Protein AF-A0A803K1V8-F1 (afdb_monomer_lite)

InterPro domains:
  IPR000477 Reverse transcriptase domain [PS50878] (98-315)
  IPR059466 Domain of unknown function DUF8422 [PF28514] (13-122)

Foldseek 3Di:
DDDDDPPPPCPPPPDPPDDPVRVVVVVCLVPDPQWDWAAAPDDRDIDIDGPVLQVVLVVVVCPPPVFKDWDPDQCQVVLLVVQLVLLVVCVVVVLDDPVLSVLLRQPQADFWAWGFHFNCVVPVPRGRTDIATARVRHNLQSLLQLLQVVLVVLLVPQQQEDDDPVSVVVVVVVCPPADPQWDKDKDFAPPLQQQPALVLLLVLQLVSCVVDDDPVDRDSVSNSVSVVCQAFVQWHDDDRIIMTGHGGGGHHRNNSQSSLSSSVSVVCVPQPCVPQVVQFPGWHDDSGMIITTGNDDPVVVVVSVVSVVPPDRPD

Sequence (315 aa):
MIDETRKIDTQPKFFPNLSRSEREAMESLANNPNIVIRPADKGGSIVIQDYTNYRAEILRQLSDTDTYRQLPKDPTLEFKKQIDSFLRMALTMGILTDDTFNYLRQDFPICPILYTLPKIHKNLTNPPGRPIVSARGSILQPLAIYVDYYLQPLVQSSQSYIKDSGDFLKKIFQVTPLPPNAILATMDVSSLYTVIPTLEGLNTVREVLNQHPDPLRPPVEFLMQLLTFCLTFNYFKFEKSFFLQTSGTSMGSNVAPSFANLYMTHYENTHILPTYGKHIYTLYRFIDDLFLIWTGTVEQFAQMIGDLNSLPTTI

Secondary structure (DSSP, 8-state):
----------------SS-HHHHHHHHHHHT-TTEEEEE-SSSS-EEEEEHHHHHHHHHHHHT-TTTEEEESS--HHHHHHHHHHHHHHHHHTTSS-HHHHHHH--SSPPPPEEEEEE-TTT-SSSPPEEEEEE-TTSSSHHHHHHHHHHHHHHHHTSTTB--SHHHHHHHHHHSPSPPTT-EEEEEE-TTHHHHS-HHHHHHHHHHHHHHS--TTSPPHHHHHHHHHHHHH--EEEETTEEEEE-SS--TT-TTHHHHHHHHHHHHIIIIIHHHHGGGEEEEEE-SSEEEEEE-S-HHHHHHHHHHHHHS----

Structure (mmCIF, N/CA/C/O backbone):
data_AF-A0A803K1V8-F1
#
_entry.id   AF-A0A803K1V8-F1
#
loop_
_atom_site.group_PDB
_atom_site.id
_atom_site.type_symbol
_atom_site.label_atom_id
_atom_site.label_alt_id
_atom_site.label_comp_id
_atom_site.label_asym_id
_atom_site.label_entity_id
_atom_site.label_seq_id
_atom_site.pdbx_PDB_ins_code
_atom_site.Cartn_x
_atom_site.Cartn_y
_atom_site.Cartn_z
_atom_site.occupancy
_atom_site.B_iso_or_equiv
_atom_site.auth_seq_id
_atom_site.auth_comp_id
_atom_site.auth_asym_id
_atom_site.auth_atom_id
_atom_site.pdbx_PDB_model_num
ATOM 1 N N . MET A 1 1 ? 65.025 -21.496 24.677 1.00 37.47 1 MET A N 1
ATOM 2 C CA . MET A 1 1 ? 63.963 -20.493 24.466 1.00 37.47 1 MET A CA 1
ATOM 3 C C . MET A 1 1 ? 63.384 -20.796 23.093 1.00 37.47 1 MET A C 1
ATOM 5 O O . MET A 1 1 ? 64.144 -20.720 22.141 1.00 37.47 1 MET A O 1
ATOM 9 N N . ILE A 1 2 ? 62.235 -21.479 22.996 1.00 34.09 2 ILE A N 1
ATOM 10 C CA . ILE A 1 2 ? 60.881 -20.898 23.180 1.00 34.09 2 ILE A CA 1
ATOM 11 C C . ILE A 1 2 ? 60.724 -19.775 22.132 1.00 34.09 2 ILE A C 1
ATOM 13 O O . ILE A 1 2 ? 61.532 -18.857 22.145 1.00 34.09 2 ILE A O 1
ATOM 17 N N . ASP A 1 3 ? 59.798 -19.747 21.184 1.00 34.88 3 ASP A N 1
ATOM 18 C CA . ASP A 1 3 ? 58.603 -20.541 20.935 1.00 34.88 3 ASP A CA 1
ATOM 19 C C . ASP A 1 3 ? 58.145 -20.282 19.492 1.00 34.88 3 ASP A C 1
ATOM 21 O O . ASP A 1 3 ? 58.408 -19.227 18.916 1.00 34.88 3 ASP A O 1
ATOM 25 N N . GLU A 1 4 ? 57.442 -21.265 18.943 1.00 47.00 4 GLU A N 1
ATOM 26 C CA . GLU A 1 4 ? 56.187 -21.101 18.202 1.00 47.00 4 GLU A CA 1
ATOM 27 C C . GLU A 1 4 ? 55.948 -19.790 17.431 1.00 47.00 4 GLU A C 1
ATOM 29 O O . GLU A 1 4 ? 55.488 -18.789 17.965 1.00 47.00 4 GLU A O 1
ATOM 34 N N . THR A 1 5 ? 56.107 -19.826 16.106 1.00 44.03 5 THR A N 1
ATOM 35 C CA . THR A 1 5 ? 55.193 -19.115 15.184 1.00 44.03 5 THR A CA 1
ATOM 36 C C . THR A 1 5 ? 55.302 -19.685 13.768 1.00 44.03 5 THR A C 1
ATOM 38 O O . THR A 1 5 ? 55.456 -18.983 12.771 1.00 44.03 5 THR A O 1
ATOM 41 N N . ARG A 1 6 ? 55.136 -21.010 13.643 1.00 45.94 6 ARG A N 1
ATOM 42 C CA . ARG A 1 6 ? 54.477 -21.533 12.440 1.00 45.94 6 ARG A CA 1
ATOM 43 C C . ARG A 1 6 ? 53.040 -21.041 12.530 1.00 45.94 6 ARG A C 1
ATOM 45 O O . ARG A 1 6 ? 52.245 -21.624 13.258 1.00 45.94 6 ARG A O 1
ATOM 52 N N . LYS A 1 7 ? 52.724 -19.939 11.847 1.00 47.97 7 LYS A N 1
ATOM 53 C CA . LYS A 1 7 ? 51.335 -19.552 11.596 1.00 47.97 7 LYS A CA 1
ATOM 54 C C . LYS A 1 7 ? 50.679 -20.723 10.871 1.00 47.97 7 LYS A C 1
ATOM 56 O O . LYS A 1 7 ? 50.877 -20.903 9.673 1.00 47.97 7 LYS A O 1
ATOM 61 N N . ILE A 1 8 ? 49.965 -21.558 11.620 1.00 50.81 8 ILE A N 1
ATOM 62 C CA . ILE A 1 8 ? 48.977 -22.447 11.038 1.00 50.81 8 ILE A CA 1
ATOM 63 C C . ILE A 1 8 ? 47.895 -21.501 10.541 1.00 50.81 8 ILE A C 1
ATOM 65 O O . ILE A 1 8 ? 47.164 -20.909 11.331 1.00 50.81 8 ILE A O 1
ATOM 69 N N . ASP A 1 9 ? 47.852 -21.305 9.230 1.00 53.44 9 ASP A N 1
ATOM 70 C CA . ASP A 1 9 ? 46.732 -20.658 8.569 1.00 53.44 9 ASP A CA 1
ATOM 71 C C . ASP A 1 9 ? 45.542 -21.628 8.628 1.00 53.44 9 ASP A C 1
ATOM 73 O O . ASP A 1 9 ? 45.216 -22.327 7.669 1.00 53.44 9 ASP A O 1
ATOM 77 N N . THR A 1 10 ? 44.933 -21.771 9.810 1.00 55.19 10 THR A N 1
ATOM 78 C CA . THR A 1 10 ? 43.610 -22.378 9.925 1.00 55.19 10 THR A CA 1
ATOM 79 C C . THR A 1 10 ? 42.598 -21.323 9.515 1.00 55.19 10 THR A C 1
ATOM 81 O O . THR A 1 10 ? 41.923 -20.730 10.356 1.00 55.19 10 THR A O 1
ATOM 84 N N . GLN A 1 11 ? 42.461 -21.113 8.206 1.00 57.66 11 GLN A N 1
ATOM 85 C CA . GLN A 1 11 ? 41.158 -20.758 7.651 1.00 57.66 11 GLN A CA 1
ATOM 86 C C . GLN A 1 11 ? 40.137 -21.680 8.340 1.00 57.66 11 GLN A C 1
ATOM 88 O O . GLN A 1 11 ? 40.323 -22.905 8.287 1.00 57.66 11 GLN A O 1
ATOM 93 N N . PRO A 1 12 ? 39.128 -21.157 9.060 1.00 59.81 12 PRO A N 1
ATOM 94 C CA . PRO A 1 12 ? 38.125 -22.017 9.660 1.00 59.81 12 PRO A CA 1
ATOM 95 C C . PRO A 1 12 ? 37.541 -22.861 8.531 1.00 59.81 12 PRO A C 1
ATOM 97 O O . PRO A 1 12 ? 37.019 -22.331 7.550 1.00 59.81 12 PRO A O 1
ATOM 100 N N . LYS A 1 13 ? 37.693 -24.187 8.624 1.00 61.47 13 LYS A N 1
ATOM 101 C CA . LYS A 1 13 ? 37.022 -25.092 7.697 1.00 61.47 13 LYS A CA 1
ATOM 102 C C . LYS A 1 13 ? 35.530 -24.868 7.904 1.00 61.47 13 LYS A C 1
ATOM 104 O O . LYS A 1 13 ? 34.971 -25.321 8.899 1.00 61.47 13 LYS A O 1
ATOM 109 N N . PHE A 1 14 ? 34.907 -24.137 6.985 1.00 66.06 14 PHE A N 1
ATOM 110 C CA . PHE A 1 14 ? 33.461 -24.019 6.912 1.00 66.06 14 PHE A CA 1
ATOM 111 C C . PHE A 1 14 ? 32.917 -25.391 6.526 1.00 66.06 14 PHE A C 1
ATOM 113 O O . PHE A 1 14 ? 32.805 -25.735 5.350 1.00 66.06 14 PHE A O 1
ATOM 120 N N . PHE A 1 15 ? 32.638 -26.215 7.531 1.00 69.19 15 PHE A N 1
ATOM 121 C CA . PHE A 1 15 ? 31.827 -27.398 7.330 1.00 69.19 15 PHE A CA 1
ATOM 122 C C . PHE A 1 15 ? 30.387 -26.922 7.126 1.00 69.19 15 PHE A C 1
ATOM 124 O O . PHE A 1 15 ? 29.884 -26.149 7.942 1.00 69.19 15 PHE A O 1
ATOM 131 N N . PRO A 1 16 ? 29.721 -27.322 6.032 1.00 74.62 16 PRO A N 1
ATOM 132 C CA . PRO A 1 16 ? 28.306 -27.047 5.883 1.00 74.62 16 PRO A CA 1
ATOM 133 C C . PRO A 1 16 ? 27.555 -27.681 7.057 1.00 74.62 16 PRO A C 1
ATOM 135 O O . PRO A 1 16 ? 27.781 -28.848 7.369 1.00 74.62 16 PRO A O 1
ATOM 138 N N . ASN A 1 17 ? 26.625 -26.940 7.662 1.00 87.56 17 ASN A N 1
ATOM 139 C CA . ASN A 1 17 ? 25.755 -27.446 8.736 1.00 87.56 17 ASN A CA 1
ATOM 140 C C . ASN A 1 17 ? 24.772 -28.533 8.257 1.00 87.56 17 ASN A C 1
ATOM 142 O O . ASN A 1 17 ? 24.011 -29.062 9.058 1.00 87.56 17 ASN A O 1
ATOM 146 N N . LEU A 1 18 ? 24.769 -28.831 6.955 1.00 89.56 18 LEU A N 1
ATOM 147 C CA . LEU A 1 18 ? 23.938 -29.837 6.312 1.00 89.56 18 LEU A CA 1
ATOM 148 C C . LEU A 1 18 ? 24.821 -30.942 5.733 1.00 89.56 18 LEU A C 1
ATOM 150 O O . LEU A 1 18 ? 25.811 -30.684 5.035 1.00 89.56 18 LEU A O 1
ATOM 154 N N . SER A 1 19 ? 24.414 -32.183 5.968 1.00 92.50 19 SER A N 1
ATOM 155 C CA . SER A 1 19 ? 24.958 -33.360 5.304 1.00 92.50 19 SER A CA 1
ATOM 156 C C . SER A 1 19 ? 24.808 -33.263 3.780 1.00 92.50 19 SER A C 1
ATOM 158 O O . SER A 1 19 ? 24.112 -32.410 3.220 1.00 92.50 19 SER A O 1
ATOM 160 N N . ARG A 1 20 ? 25.502 -34.147 3.060 1.00 91.00 20 ARG A N 1
ATOM 161 C CA . ARG A 1 20 ? 25.361 -34.237 1.602 1.00 91.00 20 ARG A CA 1
ATOM 162 C C . ARG A 1 20 ? 23.922 -34.579 1.195 1.00 91.00 20 ARG A C 1
ATOM 164 O O . ARG A 1 20 ? 23.377 -33.897 0.338 1.00 91.00 20 ARG A O 1
ATOM 171 N N . SER A 1 21 ? 23.310 -35.561 1.855 1.00 94.56 21 SER A N 1
ATOM 172 C CA . SER A 1 21 ? 21.934 -35.986 1.581 1.00 94.56 21 SER A CA 1
ATOM 173 C C . SER A 1 21 ? 20.910 -34.885 1.853 1.00 94.56 21 SER A C 1
ATOM 175 O O . SER A 1 21 ? 19.967 -34.733 1.088 1.00 94.56 21 SER A O 1
ATOM 177 N N . GLU A 1 22 ? 21.094 -34.080 2.905 1.00 94.38 22 GLU A N 1
ATOM 178 C CA . GLU A 1 22 ? 20.198 -32.949 3.190 1.00 94.38 22 GLU A CA 1
ATOM 179 C C . GLU A 1 22 ? 20.311 -31.850 2.133 1.00 94.38 22 GLU A C 1
ATOM 181 O O . GLU A 1 22 ? 19.302 -31.269 1.747 1.00 94.38 22 GLU A O 1
ATOM 186 N N . ARG A 1 23 ? 21.519 -31.582 1.620 1.00 92.12 23 ARG A N 1
ATOM 187 C CA . ARG A 1 23 ? 21.707 -30.627 0.518 1.00 92.12 23 ARG A CA 1
ATOM 188 C C . ARG A 1 23 ? 21.072 -31.118 -0.776 1.00 92.12 23 ARG A C 1
ATOM 190 O O . ARG A 1 23 ? 20.342 -30.359 -1.399 1.00 92.12 23 ARG A O 1
ATOM 197 N N . GLU A 1 24 ? 21.282 -32.385 -1.125 1.00 94.56 24 GLU A N 1
ATOM 198 C CA . GLU A 1 24 ? 20.648 -33.008 -2.293 1.00 94.56 24 GLU A CA 1
ATOM 199 C C . GLU A 1 24 ? 19.110 -32.985 -2.167 1.00 94.56 24 GLU A C 1
ATOM 201 O O . GLU A 1 24 ? 18.413 -32.652 -3.126 1.00 94.56 24 GLU A O 1
ATOM 206 N N . ALA A 1 25 ? 18.561 -33.245 -0.974 1.00 93.12 25 ALA A N 1
ATOM 207 C CA . ALA A 1 25 ? 17.123 -33.146 -0.715 1.00 93.12 25 ALA A CA 1
ATOM 208 C C . ALA A 1 25 ? 16.599 -31.703 -0.827 1.00 93.12 25 ALA A C 1
ATOM 210 O O . ALA A 1 25 ? 15.554 -31.476 -1.436 1.00 93.12 25 ALA A O 1
ATOM 211 N N . MET A 1 26 ? 17.326 -30.722 -0.283 1.00 91.00 26 MET A N 1
ATOM 212 C CA . MET A 1 26 ? 16.984 -29.300 -0.394 1.00 91.00 26 MET A CA 1
ATOM 213 C C . MET A 1 26 ? 17.016 -28.816 -1.845 1.00 91.00 26 MET A C 1
ATOM 215 O O . MET A 1 26 ? 16.106 -28.108 -2.267 1.00 91.00 26 MET A O 1
ATOM 219 N N . GLU A 1 27 ? 18.023 -29.220 -2.621 1.00 92.00 27 GLU A N 1
ATOM 220 C CA . GLU A 1 27 ? 18.109 -28.927 -4.054 1.00 92.00 27 GLU A CA 1
ATOM 221 C C . GLU A 1 27 ? 16.963 -29.585 -4.825 1.00 92.00 27 GLU A C 1
ATOM 223 O O . GLU A 1 27 ? 16.326 -28.933 -5.653 1.00 92.00 27 GLU A O 1
ATOM 228 N N . SER A 1 28 ? 16.644 -30.848 -4.529 1.00 94.31 28 SER A N 1
ATOM 229 C CA . SER A 1 28 ? 15.506 -31.540 -5.138 1.00 94.31 28 SER A CA 1
ATOM 230 C C . SER A 1 28 ? 14.181 -30.849 -4.820 1.00 94.31 28 SER A C 1
ATOM 232 O O . SER A 1 28 ? 13.321 -30.757 -5.693 1.00 94.31 28 SER A O 1
ATOM 234 N N . LEU A 1 29 ? 13.997 -30.379 -3.584 1.00 92.31 29 LEU A N 1
ATOM 235 C CA . LEU A 1 29 ? 12.781 -29.698 -3.154 1.00 92.31 29 LEU A CA 1
ATOM 236 C C . LEU A 1 29 ? 12.671 -28.303 -3.789 1.00 92.31 29 LEU A C 1
ATOM 238 O O . LEU A 1 29 ? 11.611 -27.943 -4.292 1.00 92.31 29 LEU A O 1
ATOM 242 N N . ALA A 1 30 ? 13.767 -27.540 -3.813 1.00 89.75 30 ALA A N 1
ATOM 243 C CA . ALA A 1 30 ? 13.814 -26.196 -4.388 1.00 89.75 30 ALA A CA 1
ATOM 244 C C . ALA A 1 30 ? 13.600 -26.186 -5.910 1.00 89.75 30 ALA A C 1
ATOM 246 O O . ALA A 1 30 ? 13.035 -25.231 -6.440 1.00 89.75 30 ALA A O 1
ATOM 247 N N . ASN A 1 31 ? 14.032 -27.244 -6.603 1.00 92.31 31 ASN A N 1
ATOM 248 C CA . ASN A 1 31 ? 13.917 -27.369 -8.056 1.00 92.31 31 ASN A CA 1
ATOM 249 C C . ASN A 1 31 ? 12.673 -28.149 -8.518 1.00 92.31 31 ASN A C 1
ATOM 251 O O . ASN A 1 31 ? 12.518 -28.376 -9.717 1.00 92.31 31 ASN A O 1
ATOM 255 N N . ASN A 1 32 ? 11.790 -28.580 -7.610 1.00 95.06 32 ASN A N 1
ATOM 256 C CA . ASN A 1 32 ? 10.581 -29.314 -7.981 1.00 95.06 32 ASN A CA 1
ATOM 257 C C . ASN A 1 32 ? 9.536 -28.363 -8.608 1.00 95.06 32 ASN A C 1
ATOM 259 O O . ASN A 1 32 ? 9.000 -27.510 -7.900 1.00 95.06 32 ASN A O 1
ATOM 263 N N . PRO A 1 33 ? 9.187 -28.518 -9.902 1.00 93.81 33 PRO A N 1
ATOM 264 C CA . PRO A 1 33 ? 8.274 -27.603 -10.589 1.00 93.81 33 PRO A CA 1
ATOM 265 C C . PRO A 1 33 ? 6.799 -27.792 -10.202 1.00 93.81 33 PRO A C 1
ATOM 267 O O . PRO A 1 33 ? 5.971 -26.948 -10.532 1.00 93.81 33 PRO A O 1
ATOM 270 N N . ASN A 1 34 ? 6.457 -28.892 -9.524 1.00 96.50 34 ASN A N 1
ATOM 271 C CA . ASN A 1 34 ? 5.076 -29.231 -9.174 1.00 96.50 34 ASN A CA 1
ATOM 272 C C . ASN A 1 34 ? 4.634 -28.626 -7.839 1.00 96.50 34 ASN A C 1
ATOM 274 O O . ASN A 1 34 ? 3.466 -28.734 -7.478 1.00 96.50 34 ASN A O 1
ATOM 278 N N . ILE A 1 35 ? 5.545 -28.003 -7.090 1.00 95.12 35 ILE A N 1
ATOM 279 C CA . ILE A 1 35 ? 5.242 -27.402 -5.792 1.00 95.12 35 ILE A CA 1
ATOM 280 C C . ILE A 1 35 ? 5.643 -25.934 -5.768 1.00 95.12 35 ILE A C 1
ATOM 282 O O . ILE A 1 35 ? 6.526 -25.483 -6.493 1.00 95.12 35 ILE A O 1
ATOM 286 N N . VAL A 1 36 ? 5.024 -25.186 -4.866 1.00 94.31 36 VAL A N 1
ATOM 287 C CA . VAL A 1 36 ? 5.473 -23.850 -4.494 1.00 94.31 36 VAL A CA 1
ATOM 288 C C . VAL A 1 36 ? 5.619 -23.775 -2.981 1.00 94.31 36 VAL A C 1
ATOM 290 O O . VAL A 1 36 ? 4.777 -24.272 -2.230 1.00 94.31 36 VAL A O 1
ATOM 293 N N . ILE A 1 37 ? 6.702 -23.140 -2.537 1.00 94.44 37 ILE A N 1
ATOM 294 C CA . ILE A 1 37 ? 7.015 -22.952 -1.121 1.00 94.44 37 ILE A CA 1
ATOM 295 C C . ILE A 1 37 ? 6.903 -21.465 -0.810 1.00 94.44 37 ILE A C 1
ATOM 297 O O . ILE A 1 37 ? 7.618 -20.645 -1.393 1.00 94.44 37 ILE A O 1
ATOM 301 N N . ARG A 1 38 ? 5.981 -21.098 0.081 1.00 94.19 38 ARG A N 1
ATOM 302 C CA . ARG A 1 38 ? 5.735 -19.704 0.482 1.00 94.19 38 ARG A CA 1
ATOM 303 C C . ARG A 1 38 ? 5.507 -19.604 1.987 1.00 94.19 38 ARG A C 1
ATOM 305 O O . ARG A 1 38 ? 4.989 -20.548 2.579 1.00 94.19 38 ARG A O 1
ATOM 312 N N . PRO A 1 39 ? 5.848 -18.469 2.617 1.00 95.62 39 PRO A N 1
ATOM 313 C CA . PRO A 1 39 ? 5.364 -18.202 3.961 1.00 95.62 39 PRO A CA 1
ATOM 314 C C . PRO A 1 39 ? 3.834 -18.076 3.943 1.00 95.62 39 PRO A C 1
ATOM 316 O O . PRO A 1 39 ? 3.249 -17.574 2.979 1.00 95.62 39 PRO A O 1
ATOM 319 N N . ALA A 1 40 ? 3.192 -18.537 5.010 1.00 95.25 40 ALA A N 1
ATOM 320 C CA . ALA A 1 40 ? 1.782 -18.293 5.257 1.00 95.25 40 ALA A CA 1
ATOM 321 C C . ALA A 1 40 ? 1.530 -16.795 5.470 1.00 95.25 40 ALA A C 1
ATOM 323 O O . ALA A 1 40 ? 2.377 -16.073 5.994 1.00 95.25 40 ALA A O 1
ATOM 324 N N . ASP A 1 41 ? 0.326 -16.346 5.123 1.00 93.81 41 ASP A N 1
ATOM 325 C CA . ASP A 1 41 ? -0.103 -14.957 5.307 1.00 93.81 41 ASP A CA 1
ATOM 326 C C . ASP A 1 41 ? -0.053 -14.494 6.775 1.00 93.81 41 ASP A C 1
ATOM 328 O O . ASP A 1 41 ? 0.250 -13.342 7.071 1.00 93.81 41 ASP A O 1
ATOM 332 N N . LYS A 1 42 ? -0.373 -15.405 7.702 1.00 90.81 42 LYS A N 1
ATOM 333 C CA . LYS A 1 42 ? -0.388 -15.177 9.152 1.00 90.81 42 LYS A CA 1
ATOM 334 C C . LYS A 1 42 ? 0.180 -16.402 9.871 1.00 90.81 42 LYS A C 1
ATOM 336 O O . LYS A 1 42 ? 0.057 -17.519 9.375 1.00 90.81 42 LYS A O 1
ATOM 341 N N . GLY A 1 43 ? 0.770 -16.190 11.049 1.00 86.50 43 GLY A N 1
ATOM 342 C CA . GLY A 1 43 ? 1.232 -17.268 11.936 1.00 86.50 43 GLY A CA 1
ATOM 343 C C . GLY A 1 43 ? 2.647 -17.800 11.674 1.00 86.50 43 GLY A C 1
ATOM 344 O O . GLY A 1 43 ? 3.067 -18.731 12.348 1.00 86.50 43 GLY A O 1
ATOM 345 N N . GLY A 1 44 ? 3.394 -17.229 10.721 1.00 86.62 44 GLY A N 1
ATOM 346 C CA . GLY A 1 44 ? 4.820 -17.535 10.513 1.00 86.62 44 GLY A CA 1
ATOM 347 C C . GLY A 1 44 ? 5.134 -18.936 9.967 1.00 86.62 44 GLY A C 1
ATOM 348 O O . GLY A 1 44 ? 6.300 -19.309 9.883 1.00 86.62 44 GLY A O 1
ATOM 349 N N . SER A 1 45 ? 4.119 -19.719 9.596 1.00 92.62 45 SER A N 1
ATOM 350 C CA . SER A 1 45 ? 4.296 -21.066 9.044 1.00 92.62 45 SER A CA 1
ATOM 351 C C . SER A 1 45 ? 4.828 -21.039 7.606 1.00 92.62 45 SER A C 1
ATOM 353 O O . SER A 1 45 ? 4.610 -20.080 6.867 1.00 92.62 45 SER A O 1
ATOM 355 N N . ILE A 1 46 ? 5.481 -22.123 7.185 1.00 93.94 46 ILE A N 1
ATOM 356 C CA . ILE A 1 46 ? 5.869 -22.361 5.788 1.00 93.94 46 ILE A CA 1
ATOM 357 C C . ILE A 1 46 ? 4.816 -23.270 5.150 1.00 93.94 46 ILE A C 1
ATOM 359 O O . ILE A 1 46 ? 4.432 -24.279 5.736 1.00 93.94 46 ILE A O 1
ATOM 363 N N . VAL A 1 47 ? 4.357 -22.917 3.952 1.00 93.94 47 VAL A N 1
ATOM 364 C CA . VAL A 1 47 ? 3.359 -23.668 3.188 1.00 93.94 47 VAL A CA 1
ATOM 365 C C . VAL A 1 47 ? 4.024 -24.256 1.953 1.00 93.94 47 VAL A C 1
ATOM 367 O O . VAL A 1 47 ? 4.593 -23.523 1.143 1.00 93.94 47 VAL A O 1
ATOM 370 N N . ILE A 1 48 ? 3.919 -25.576 1.813 1.00 94.06 48 ILE A N 1
ATOM 371 C CA . ILE A 1 48 ? 4.251 -26.318 0.597 1.00 94.06 48 ILE A CA 1
ATOM 372 C C . ILE A 1 48 ? 2.918 -26.734 -0.021 1.00 94.06 48 ILE A C 1
ATOM 374 O O . ILE A 1 48 ? 2.136 -27.425 0.628 1.00 94.06 48 ILE A O 1
ATOM 378 N N . GLN A 1 49 ? 2.638 -26.288 -1.240 1.00 93.69 49 GLN A N 1
ATOM 379 C CA . GLN A 1 49 ? 1.378 -26.582 -1.931 1.00 93.69 49 GLN A CA 1
ATOM 380 C C . GLN A 1 49 ? 1.629 -26.933 -3.396 1.00 93.69 49 GLN A C 1
ATOM 382 O O . GLN A 1 49 ? 2.653 -26.539 -3.961 1.00 93.69 49 GLN A O 1
ATOM 387 N N . ASP A 1 50 ? 0.682 -27.647 -4.001 1.00 94.69 50 ASP A N 1
ATOM 388 C CA . ASP A 1 50 ? 0.706 -27.974 -5.424 1.00 94.69 50 ASP A CA 1
ATOM 389 C C . ASP A 1 50 ? 0.669 -26.698 -6.281 1.00 94.69 50 ASP A C 1
ATOM 391 O O . ASP A 1 50 ? -0.113 -25.768 -6.040 1.00 94.69 50 ASP A O 1
ATOM 395 N N . TYR A 1 51 ? 1.534 -26.647 -7.293 1.00 94.88 51 TYR A N 1
ATOM 396 C CA . TYR A 1 51 ? 1.645 -25.493 -8.179 1.00 94.88 51 TYR A CA 1
ATOM 397 C C . TYR A 1 51 ? 0.358 -25.248 -8.978 1.00 94.88 51 TYR A C 1
ATOM 399 O O . TYR A 1 51 ? 0.005 -24.097 -9.229 1.00 94.88 51 TYR A O 1
ATOM 407 N N . THR A 1 52 ? -0.387 -26.296 -9.334 1.00 95.88 52 THR A N 1
ATOM 408 C CA . THR A 1 52 ? -1.658 -26.194 -10.065 1.00 95.88 52 THR A CA 1
ATOM 409 C C . THR A 1 52 ? -2.706 -25.459 -9.239 1.00 95.88 52 THR A C 1
ATOM 411 O O . THR A 1 52 ? -3.363 -24.559 -9.763 1.00 95.88 52 THR A O 1
ATOM 414 N N . ASN A 1 53 ? -2.845 -25.783 -7.947 1.00 94.56 53 ASN A N 1
ATOM 415 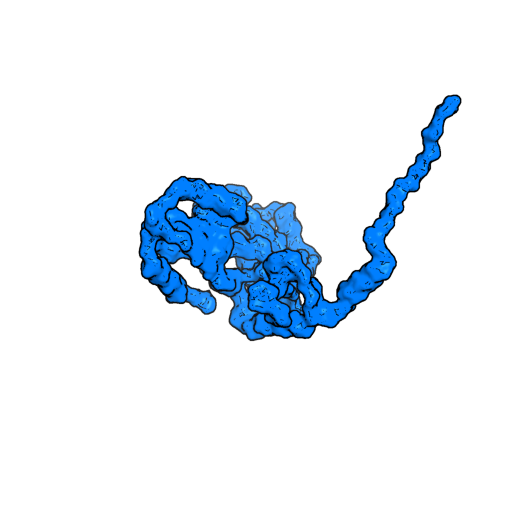C CA . ASN A 1 53 ? -3.786 -25.079 -7.066 1.00 94.56 53 ASN A CA 1
ATOM 416 C C . ASN A 1 53 ? -3.360 -23.625 -6.833 1.00 94.56 53 ASN A C 1
ATOM 418 O O . ASN A 1 53 ? -4.185 -22.718 -6.940 1.00 94.56 53 ASN A O 1
ATOM 422 N N . TYR A 1 54 ? -2.066 -23.392 -6.606 1.00 95.12 54 TYR A N 1
ATOM 423 C CA . TYR A 1 54 ? -1.510 -22.046 -6.473 1.00 95.12 54 TYR A CA 1
ATOM 424 C C . TYR A 1 54 ? -1.776 -21.175 -7.706 1.00 95.12 54 TYR A C 1
ATOM 426 O O . TYR A 1 54 ? -2.233 -20.034 -7.604 1.00 95.12 54 TYR A O 1
ATOM 434 N N . ARG A 1 55 ? -1.515 -21.734 -8.889 1.00 95.94 55 ARG A N 1
ATOM 435 C CA . ARG A 1 55 ? -1.745 -21.089 -10.178 1.00 95.94 55 ARG A CA 1
ATOM 436 C C . ARG A 1 55 ? -3.224 -20.797 -10.399 1.00 95.94 55 ARG A C 1
ATOM 438 O O . ARG A 1 55 ? -3.556 -19.697 -10.832 1.00 95.94 55 ARG A O 1
ATOM 445 N N . ALA A 1 56 ? -4.103 -21.753 -10.100 1.00 96.31 56 ALA A N 1
ATOM 446 C CA . ALA A 1 56 ? -5.546 -21.577 -10.238 1.00 96.31 56 ALA A CA 1
ATOM 447 C C . ALA A 1 56 ? -6.063 -20.416 -9.375 1.00 96.31 56 ALA A C 1
ATOM 449 O O . ALA A 1 56 ? -6.842 -19.604 -9.866 1.00 96.31 56 ALA A O 1
ATOM 450 N N . GLU A 1 57 ? -5.582 -20.283 -8.136 1.00 95.88 57 GLU A N 1
ATOM 451 C CA . GLU A 1 57 ? -5.959 -19.168 -7.261 1.00 95.88 57 GLU A CA 1
ATOM 452 C C . GLU A 1 57 ? -5.490 -17.811 -7.804 1.00 95.88 57 GLU A C 1
ATOM 454 O O . GLU A 1 57 ? -6.255 -16.849 -7.788 1.00 95.88 57 GLU A O 1
ATOM 459 N N . ILE A 1 58 ? -4.265 -17.720 -8.337 1.00 96.25 58 ILE A N 1
ATOM 460 C CA . ILE A 1 58 ? -3.779 -16.477 -8.957 1.00 96.25 58 ILE A CA 1
ATOM 461 C C . ILE A 1 58 ? -4.615 -16.119 -10.186 1.00 96.25 58 ILE A C 1
ATOM 463 O O . ILE A 1 58 ? -5.043 -14.977 -10.323 1.00 96.25 58 ILE A O 1
ATOM 467 N N . LEU A 1 59 ? -4.888 -17.085 -11.065 1.00 96.62 59 LEU A N 1
ATOM 468 C CA . LEU A 1 59 ? -5.696 -16.842 -12.260 1.00 96.62 59 LEU A CA 1
ATOM 469 C C . LEU A 1 59 ? -7.142 -16.464 -11.921 1.00 96.62 59 LEU A C 1
ATOM 471 O O . LEU A 1 59 ? -7.705 -15.616 -12.603 1.00 96.62 59 LEU A O 1
ATOM 475 N N . ARG A 1 60 ? -7.715 -17.027 -10.850 1.00 96.25 60 ARG A N 1
ATOM 476 C CA . ARG A 1 60 ? -9.033 -16.635 -10.328 1.00 96.25 60 ARG A CA 1
ATOM 477 C C . ARG A 1 60 ? -9.056 -15.178 -9.855 1.00 96.25 60 ARG A C 1
ATOM 479 O O . ARG A 1 60 ? -10.069 -14.508 -10.007 1.00 96.25 60 ARG A O 1
ATOM 486 N N . GLN A 1 61 ? -7.969 -14.677 -9.266 1.00 93.94 61 GLN A N 1
ATOM 487 C CA . GLN A 1 61 ? -7.873 -13.257 -8.902 1.00 93.94 61 GLN A CA 1
ATOM 488 C C . GLN A 1 61 ? -7.674 -12.378 -10.140 1.00 93.94 61 GLN A C 1
ATOM 490 O O . GLN A 1 61 ? -8.331 -11.357 -10.276 1.00 93.94 61 GLN A O 1
ATOM 495 N N . LEU A 1 62 ? -6.821 -12.801 -11.077 1.00 95.19 62 LEU A N 1
ATOM 496 C CA . LEU A 1 62 ? -6.546 -12.060 -12.312 1.00 95.19 62 LEU A CA 1
ATOM 497 C C . LEU A 1 62 ? -7.706 -12.057 -13.316 1.00 95.19 62 LEU A C 1
ATOM 499 O O . LEU A 1 62 ? -7.659 -11.288 -14.273 1.00 95.19 62 LEU A O 1
ATOM 503 N N . SER A 1 63 ? -8.723 -12.903 -13.129 1.00 95.25 63 SER A N 1
ATOM 504 C CA . SER A 1 63 ? -9.948 -12.867 -13.934 1.00 95.25 63 SER A CA 1
ATOM 505 C C . SER A 1 63 ? -10.912 -11.749 -13.536 1.00 95.25 63 SER A C 1
ATOM 507 O O . SER A 1 63 ? -11.888 -11.535 -14.247 1.00 95.25 63 SER A O 1
ATOM 509 N N . ASP A 1 64 ? -10.667 -11.061 -12.419 1.00 92.12 64 ASP A N 1
ATOM 510 C CA . ASP A 1 64 ? -11.397 -9.847 -12.062 1.00 92.12 64 ASP A CA 1
ATOM 511 C C . ASP A 1 64 ? -10.986 -8.696 -12.995 1.00 92.12 64 ASP A C 1
ATOM 513 O O . ASP A 1 64 ? -9.912 -8.105 -12.852 1.00 92.12 64 ASP A O 1
ATOM 517 N N . THR A 1 65 ? -11.849 -8.403 -13.967 1.00 90.62 65 THR A N 1
ATOM 518 C CA . THR A 1 65 ? -11.627 -7.370 -14.984 1.00 90.62 65 THR A CA 1
ATOM 519 C C . THR A 1 65 ? -11.849 -5.950 -14.479 1.00 90.62 65 THR A C 1
ATOM 521 O O . THR A 1 65 ? -11.438 -5.012 -15.163 1.00 90.62 65 THR A O 1
ATOM 524 N N . ASP A 1 66 ? -12.469 -5.786 -13.310 1.00 87.19 66 ASP A N 1
ATOM 525 C CA . ASP A 1 66 ? -12.676 -4.473 -12.696 1.00 87.19 66 ASP A CA 1
ATOM 526 C C . ASP A 1 66 ? -11.371 -4.006 -12.022 1.00 87.19 66 ASP A C 1
ATOM 528 O O . ASP A 1 66 ? -10.9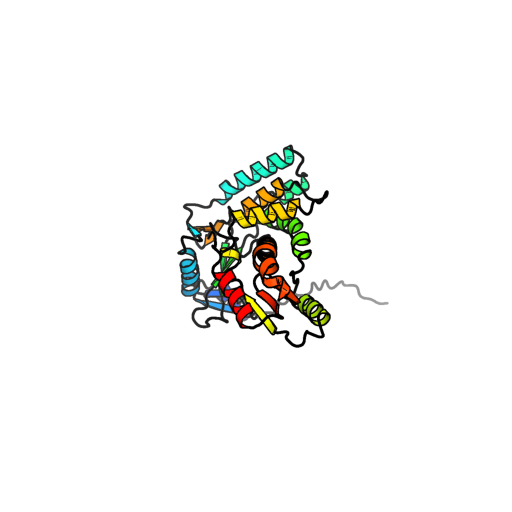85 -2.834 -12.099 1.00 87.19 66 ASP A O 1
ATOM 532 N N . THR A 1 67 ? -10.616 -4.951 -11.448 1.00 88.12 67 THR A N 1
ATOM 533 C CA . THR A 1 67 ? -9.325 -4.681 -10.795 1.00 88.12 67 THR A CA 1
ATOM 534 C C . THR A 1 67 ? -8.121 -4.820 -11.731 1.00 88.12 67 THR A C 1
ATOM 536 O O . THR A 1 67 ? -7.151 -4.062 -11.600 1.00 88.12 67 THR A O 1
ATOM 539 N N . TYR A 1 68 ? -8.131 -5.795 -12.648 1.00 93.19 68 TYR A N 1
ATOM 540 C CA . TYR A 1 68 ? -6.971 -6.142 -13.470 1.00 93.19 68 TYR A CA 1
ATOM 541 C C . TYR A 1 68 ? -7.262 -6.099 -14.965 1.00 93.19 68 TYR A C 1
ATOM 543 O O . TYR A 1 68 ? -8.223 -6.666 -15.477 1.00 93.19 68 TYR A O 1
ATOM 551 N N . ARG A 1 69 ? -6.317 -5.521 -15.705 1.00 95.69 69 ARG A N 1
ATOM 552 C CA . ARG A 1 69 ? -6.314 -5.511 -17.164 1.00 95.69 69 ARG A CA 1
ATOM 553 C C . ARG A 1 69 ? -5.099 -6.252 -17.696 1.00 95.69 69 ARG A C 1
ATOM 555 O O . ARG A 1 69 ? -3.963 -5.859 -17.433 1.00 95.69 69 ARG A O 1
ATOM 562 N N . GLN A 1 70 ? -5.323 -7.285 -18.503 1.00 97.38 70 GLN A N 1
ATOM 563 C CA . GLN A 1 70 ? -4.237 -7.958 -19.211 1.00 97.38 70 GLN A CA 1
ATOM 564 C C . GLN A 1 70 ? -3.615 -7.026 -20.263 1.00 97.38 70 GLN A C 1
ATOM 566 O O . GLN A 1 70 ? -4.316 -6.323 -20.992 1.00 97.38 70 GLN A O 1
ATOM 571 N N . LEU A 1 71 ? -2.286 -7.026 -20.344 1.00 97.75 71 LEU A N 1
ATOM 572 C CA . LEU A 1 71 ? -1.513 -6.248 -21.305 1.00 97.75 71 LEU A CA 1
ATOM 573 C C . LEU A 1 71 ? -0.965 -7.153 -22.419 1.00 97.75 71 LEU A C 1
ATOM 575 O O . LEU A 1 71 ? -0.573 -8.292 -22.153 1.00 97.75 71 LEU A O 1
ATOM 579 N N . PRO A 1 72 ? -0.864 -6.648 -23.662 1.00 97.38 72 PRO A N 1
ATOM 580 C CA . PRO A 1 72 ? -0.368 -7.436 -24.790 1.00 97.38 72 PRO A CA 1
ATOM 581 C C . PRO A 1 72 ? 1.148 -7.690 -24.737 1.00 97.38 72 PRO A C 1
ATOM 583 O O . PRO A 1 72 ? 1.642 -8.594 -25.405 1.00 97.38 72 PRO A O 1
ATOM 586 N N . LYS A 1 73 ? 1.901 -6.875 -23.987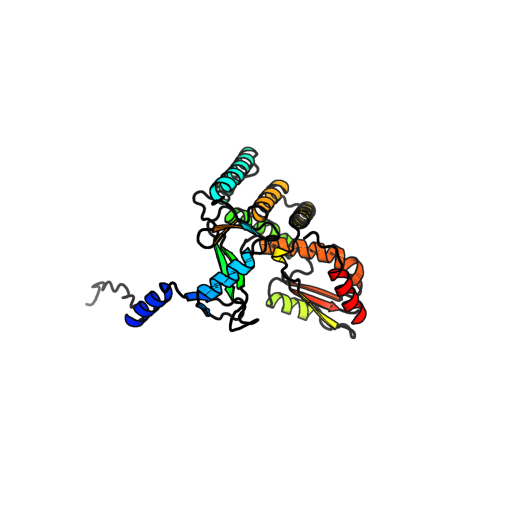 1.00 97.44 73 LYS A N 1
ATOM 587 C CA . LYS A 1 73 ? 3.362 -6.948 -23.859 1.00 97.44 73 LYS A CA 1
ATOM 588 C C . LYS A 1 73 ? 3.833 -6.287 -22.563 1.00 97.44 73 LYS A C 1
ATOM 590 O O . LYS A 1 73 ? 3.063 -5.578 -21.919 1.00 97.44 73 LYS A O 1
ATOM 595 N N . ASP A 1 74 ? 5.108 -6.479 -22.238 1.00 97.62 74 ASP A N 1
ATOM 596 C CA . ASP A 1 74 ? 5.774 -5.810 -21.119 1.00 97.62 74 ASP A CA 1
ATOM 597 C C . ASP A 1 74 ? 5.812 -4.276 -21.324 1.00 97.62 74 ASP A C 1
ATOM 599 O O . ASP A 1 74 ? 6.427 -3.816 -22.296 1.00 97.62 74 ASP A O 1
ATOM 603 N N . PRO A 1 75 ? 5.186 -3.466 -20.443 1.00 97.50 75 PRO A N 1
ATOM 604 C CA . PRO A 1 75 ? 5.178 -2.008 -20.562 1.00 97.50 75 PRO A CA 1
ATOM 605 C C . PRO A 1 75 ? 6.412 -1.335 -19.933 1.00 97.50 75 PRO A C 1
ATOM 607 O O . PRO A 1 75 ? 6.512 -0.109 -19.974 1.00 97.50 75 PRO A O 1
ATOM 610 N N . THR A 1 76 ? 7.357 -2.091 -19.351 1.00 97.69 76 THR A N 1
ATOM 611 C CA . THR A 1 76 ? 8.473 -1.553 -18.543 1.00 97.69 76 THR A CA 1
ATOM 612 C C . THR A 1 76 ? 9.200 -0.393 -19.225 1.00 97.69 76 THR A C 1
ATOM 614 O O . THR A 1 76 ? 9.387 0.661 -18.620 1.00 97.69 76 THR A O 1
ATOM 617 N N . LEU A 1 77 ? 9.599 -0.557 -20.491 1.00 97.38 77 LEU A N 1
ATOM 618 C CA . LEU A 1 77 ? 10.358 0.466 -21.222 1.00 97.38 77 LEU A CA 1
ATOM 619 C C . LEU A 1 77 ? 9.511 1.694 -21.580 1.00 97.38 77 LEU A C 1
ATOM 621 O O . LEU A 1 77 ? 10.025 2.812 -21.609 1.00 97.38 77 LEU A O 1
ATOM 625 N N . GLU A 1 78 ? 8.220 1.493 -21.840 1.00 97.62 78 GLU A N 1
ATOM 626 C CA . GLU A 1 78 ? 7.285 2.573 -22.151 1.00 97.62 78 GLU A CA 1
ATOM 627 C C . GLU A 1 78 ? 7.075 3.470 -20.930 1.00 97.62 78 GLU A C 1
ATOM 629 O O . GLU A 1 78 ? 7.270 4.684 -21.008 1.00 97.62 78 GLU A O 1
ATOM 634 N N . PHE A 1 79 ? 6.764 2.869 -19.782 1.00 98.06 79 PHE A N 1
ATOM 635 C CA . PHE A 1 79 ? 6.605 3.595 -18.526 1.00 98.06 79 PHE A CA 1
ATOM 636 C C . PHE A 1 79 ? 7.922 4.197 -18.037 1.00 98.06 79 PHE A C 1
ATOM 638 O O . PHE A 1 79 ? 7.933 5.344 -17.589 1.00 98.06 79 PHE A O 1
ATOM 645 N N . LYS A 1 80 ? 9.052 3.492 -18.207 1.00 98.06 80 LYS A N 1
ATOM 646 C CA . LYS A 1 80 ? 10.383 4.045 -17.918 1.00 98.06 80 LYS A CA 1
ATOM 647 C C . LYS A 1 80 ? 10.627 5.333 -18.691 1.00 98.06 80 LYS A C 1
ATOM 649 O O . LYS A 1 80 ? 11.070 6.311 -18.104 1.00 98.06 80 LYS A O 1
ATOM 654 N N . LYS A 1 81 ? 10.327 5.359 -19.993 1.00 98.25 81 LYS A N 1
ATOM 655 C CA . LYS A 1 81 ? 10.533 6.552 -20.823 1.00 98.25 81 LYS A CA 1
ATOM 656 C C . LYS A 1 81 ? 9.740 7.754 -20.301 1.00 98.25 81 LYS A C 1
ATOM 658 O O . LYS A 1 81 ? 10.273 8.861 -20.285 1.00 98.25 81 LYS A O 1
ATOM 663 N N . GLN A 1 82 ? 8.496 7.541 -19.868 1.00 98.44 82 GLN A N 1
ATOM 664 C CA . GLN A 1 82 ? 7.654 8.602 -19.301 1.00 98.44 82 GLN A CA 1
ATOM 665 C C . GLN A 1 82 ? 8.219 9.123 -17.972 1.00 98.44 82 GLN A C 1
ATOM 667 O O . GLN A 1 82 ? 8.387 10.333 -17.813 1.00 98.44 82 GLN A O 1
ATOM 672 N N . ILE A 1 83 ? 8.588 8.216 -17.062 1.00 98.50 83 ILE A N 1
ATOM 673 C CA . ILE A 1 83 ? 9.195 8.561 -15.769 1.00 98.50 83 ILE A CA 1
ATOM 674 C C . ILE A 1 83 ? 10.525 9.296 -15.976 1.00 98.50 83 ILE A C 1
ATOM 676 O O . ILE A 1 83 ? 10.705 10.390 -15.453 1.00 98.50 83 ILE A O 1
ATOM 680 N N . ASP A 1 84 ? 11.437 8.750 -16.781 1.00 98.25 84 ASP A N 1
ATOM 681 C CA . ASP A 1 84 ? 12.748 9.352 -17.040 1.00 98.25 84 ASP A CA 1
ATOM 682 C C . ASP A 1 84 ? 12.615 10.753 -17.655 1.00 98.25 84 ASP A C 1
ATOM 684 O O . ASP A 1 84 ? 13.381 11.652 -17.312 1.00 98.25 84 ASP A O 1
ATOM 688 N N . SER A 1 85 ? 11.646 10.957 -18.555 1.00 98.38 85 SER A N 1
ATOM 689 C CA . SER A 1 85 ? 11.368 12.274 -19.137 1.00 98.38 85 SER A CA 1
ATOM 690 C C . SER A 1 85 ? 10.924 13.274 -18.069 1.00 98.38 85 SER A C 1
ATOM 692 O O . SER A 1 85 ? 11.421 14.400 -18.041 1.00 98.38 85 SER A O 1
ATOM 694 N N . PHE A 1 86 ? 10.024 12.862 -17.174 1.00 98.62 86 PHE A N 1
ATOM 695 C CA . PHE A 1 86 ? 9.565 13.697 -16.067 1.00 98.62 86 PHE A CA 1
ATOM 696 C C . PHE A 1 86 ? 10.702 14.031 -15.090 1.00 98.62 86 PHE A C 1
ATOM 698 O O . PHE A 1 86 ? 10.891 15.193 -14.735 1.00 98.62 86 PHE A O 1
ATOM 705 N N . LEU A 1 87 ? 11.513 13.039 -14.713 1.00 98.56 87 LEU A N 1
ATOM 706 C CA . LEU A 1 87 ? 12.658 13.237 -13.821 1.00 98.56 87 LEU A CA 1
ATOM 707 C C . LEU A 1 87 ? 13.708 14.176 -14.436 1.00 98.56 87 LEU A C 1
ATOM 709 O O . LEU A 1 87 ? 14.245 15.032 -13.738 1.00 98.56 87 LEU A O 1
ATOM 713 N N . ARG A 1 88 ? 13.981 14.064 -15.744 1.00 98.38 88 ARG A N 1
ATOM 714 C CA . ARG A 1 88 ? 14.901 14.975 -16.450 1.00 98.38 88 ARG A CA 1
ATOM 715 C C . ARG A 1 88 ? 14.377 16.404 -16.473 1.00 98.38 88 ARG A C 1
ATOM 717 O O . ARG A 1 88 ? 15.146 17.325 -16.226 1.00 98.38 88 ARG A O 1
ATOM 724 N N . MET A 1 89 ? 13.083 16.584 -16.733 1.00 98.38 89 MET A N 1
ATOM 725 C CA . MET A 1 89 ? 12.440 17.897 -16.664 1.00 98.38 89 MET A CA 1
ATOM 726 C C . MET A 1 89 ? 12.578 18.500 -15.260 1.00 98.38 89 MET A C 1
ATOM 728 O O . MET A 1 89 ? 13.006 19.643 -15.130 1.00 98.38 89 MET A O 1
ATOM 732 N N . ALA A 1 90 ? 12.290 17.724 -14.211 1.00 98.31 90 ALA A N 1
ATOM 733 C CA . ALA A 1 90 ? 12.423 18.173 -12.826 1.00 98.31 90 ALA A CA 1
ATOM 734 C C . ALA A 1 90 ? 13.874 18.542 -12.456 1.00 98.31 90 ALA A C 1
ATOM 736 O O . ALA A 1 90 ? 14.092 19.528 -11.753 1.00 98.31 90 ALA A O 1
ATOM 737 N N . LEU A 1 91 ? 14.866 17.809 -12.974 1.00 98.19 91 LEU A N 1
ATOM 738 C CA . LEU A 1 91 ? 16.284 18.155 -12.834 1.00 98.19 91 LEU A CA 1
ATOM 739 C C . LEU A 1 91 ? 16.613 19.487 -13.527 1.00 98.19 91 LEU A C 1
ATOM 741 O O . LEU A 1 91 ? 17.214 20.364 -12.916 1.00 98.19 91 LEU A O 1
ATOM 745 N N . THR A 1 92 ? 16.174 19.686 -14.776 1.00 97.94 92 THR A N 1
ATOM 746 C CA . THR A 1 92 ? 16.392 20.949 -15.510 1.00 97.94 92 THR A CA 1
ATOM 747 C C . THR A 1 92 ? 15.728 22.148 -14.831 1.00 97.94 92 THR A C 1
ATOM 749 O O . THR A 1 92 ? 16.267 23.250 -14.869 1.00 97.94 92 THR A O 1
ATOM 752 N N . MET A 1 93 ? 14.580 21.944 -14.182 1.00 97.31 93 MET A N 1
ATOM 753 C CA . MET A 1 93 ? 13.880 22.979 -13.414 1.00 97.31 93 MET A CA 1
ATOM 754 C C . MET A 1 93 ? 14.494 23.243 -12.028 1.00 97.31 93 MET A C 1
ATOM 756 O O . MET A 1 93 ? 13.985 24.092 -11.301 1.00 97.31 93 MET A O 1
ATOM 760 N N . GLY A 1 94 ? 15.549 22.520 -11.635 1.00 97.19 94 GLY A N 1
ATOM 761 C CA . GLY A 1 94 ? 16.181 22.654 -10.319 1.00 97.19 94 GLY A CA 1
ATOM 762 C C . GLY A 1 94 ? 15.341 22.111 -9.157 1.00 97.19 94 GLY A C 1
ATOM 763 O O . GLY A 1 94 ? 15.632 22.415 -8.005 1.00 97.19 94 GLY A O 1
ATOM 764 N N . ILE A 1 95 ? 14.301 21.317 -9.441 1.00 97.12 95 ILE A N 1
ATOM 765 C CA . ILE A 1 95 ? 13.489 20.639 -8.417 1.00 97.12 95 ILE A CA 1
ATOM 766 C C . ILE A 1 95 ? 14.272 19.472 -7.806 1.00 97.12 95 ILE A C 1
ATOM 768 O O . ILE A 1 95 ? 14.149 19.187 -6.617 1.00 97.12 95 ILE A O 1
ATOM 772 N N . LEU A 1 96 ? 15.066 18.786 -8.632 1.00 97.44 96 LEU A N 1
ATOM 773 C CA . LEU A 1 96 ? 15.918 17.678 -8.218 1.00 97.44 96 LEU A CA 1
ATOM 774 C C . LEU A 1 96 ? 17.384 18.095 -8.193 1.00 97.44 96 LEU A C 1
ATOM 776 O O . LEU A 1 96 ? 17.844 18.838 -9.055 1.00 97.44 96 LEU A O 1
ATOM 780 N N . THR A 1 97 ? 18.125 17.530 -7.244 1.00 97.12 97 THR A N 1
ATOM 781 C CA . THR A 1 97 ? 19.587 17.450 -7.311 1.00 97.12 97 THR A CA 1
ATOM 782 C C . THR A 1 97 ? 20.011 16.269 -8.183 1.00 97.12 97 THR A C 1
ATOM 784 O O . THR A 1 97 ? 19.232 15.329 -8.374 1.00 97.12 97 THR A O 1
ATOM 787 N N . ASP A 1 98 ? 21.257 16.265 -8.662 1.00 97.88 98 ASP A N 1
ATOM 788 C CA . ASP A 1 98 ? 21.819 15.122 -9.395 1.00 97.88 98 ASP A CA 1
ATOM 789 C C . ASP A 1 98 ? 21.740 13.820 -8.585 1.00 97.88 98 ASP A C 1
ATOM 791 O O . ASP A 1 98 ? 21.354 12.780 -9.119 1.00 97.88 98 ASP A O 1
ATOM 795 N N . ASP A 1 99 ? 22.023 13.878 -7.281 1.00 97.69 99 ASP A N 1
ATOM 796 C CA . ASP A 1 99 ? 21.944 12.713 -6.393 1.00 97.69 99 ASP A CA 1
ATOM 797 C C . ASP A 1 99 ? 20.521 12.155 -6.309 1.00 97.69 99 ASP A C 1
ATOM 799 O O . ASP A 1 99 ? 20.309 10.948 -6.443 1.00 97.69 99 ASP A O 1
ATOM 803 N N . THR A 1 100 ? 19.524 13.031 -6.155 1.00 97.38 100 THR A N 1
ATOM 804 C CA . THR A 1 100 ? 18.118 12.608 -6.086 1.00 97.38 100 THR A CA 1
ATOM 805 C C . THR A 1 100 ? 17.647 12.067 -7.433 1.00 97.38 100 THR A C 1
ATOM 807 O O . THR A 1 100 ? 16.948 11.057 -7.488 1.00 97.38 100 THR A O 1
ATOM 810 N N . PHE A 1 101 ? 18.058 12.693 -8.537 1.00 98.19 101 PHE A N 1
ATOM 811 C CA . PHE A 1 101 ? 17.768 12.203 -9.881 1.00 98.19 101 PHE A CA 1
ATOM 812 C C . PHE A 1 101 ? 18.355 10.804 -10.113 1.00 98.19 101 PHE A C 1
ATOM 814 O O . PHE A 1 101 ? 17.650 9.919 -10.598 1.00 98.19 101 PHE A O 1
ATOM 821 N N . ASN A 1 102 ? 19.613 10.583 -9.726 1.00 97.25 102 ASN A N 1
ATOM 822 C CA . ASN A 1 102 ? 20.277 9.287 -9.853 1.00 97.25 102 ASN A CA 1
ATOM 823 C C . ASN A 1 102 ? 19.659 8.222 -8.937 1.00 97.25 102 ASN A C 1
ATOM 825 O O . ASN A 1 102 ? 19.587 7.064 -9.331 1.00 97.25 102 ASN A O 1
ATOM 829 N N . TYR A 1 103 ? 19.174 8.603 -7.751 1.00 97.69 103 TYR A N 1
ATOM 830 C CA . TYR A 1 103 ? 18.427 7.705 -6.869 1.00 97.69 103 TYR A CA 1
ATOM 831 C C . TYR A 1 103 ? 17.074 7.288 -7.469 1.00 97.69 103 TYR A C 1
ATOM 833 O O . TYR A 1 103 ? 16.706 6.114 -7.429 1.00 97.69 103 TYR A O 1
ATOM 841 N N . LEU A 1 104 ? 16.324 8.247 -8.021 1.00 98.00 104 LEU A N 1
ATOM 842 C CA . LEU A 1 104 ? 14.984 8.012 -8.569 1.00 98.00 104 LEU A CA 1
ATOM 843 C C . LEU A 1 104 ? 15.006 7.255 -9.901 1.00 98.00 104 LEU A C 1
ATOM 845 O O . LEU A 1 104 ? 14.058 6.537 -10.223 1.00 98.00 104 LEU A O 1
ATOM 849 N N . ARG A 1 105 ? 16.068 7.414 -10.693 1.00 95.81 105 ARG A N 1
ATOM 850 C CA . ARG A 1 105 ? 16.205 6.763 -11.994 1.00 95.81 105 ARG A CA 1
ATOM 851 C C . ARG A 1 105 ? 16.597 5.295 -11.826 1.00 95.81 105 ARG A C 1
ATOM 853 O O . ARG A 1 105 ? 17.609 4.979 -11.216 1.00 95.81 105 ARG A O 1
ATOM 860 N N . GLN A 1 106 ? 15.846 4.394 -12.460 1.00 94.50 106 GLN A N 1
ATOM 861 C CA . GLN A 1 106 ? 16.197 2.972 -12.521 1.00 94.50 106 GLN A CA 1
ATOM 862 C C . GLN A 1 106 ? 16.735 2.600 -13.907 1.00 94.50 106 GLN A C 1
ATOM 864 O O . GLN A 1 106 ? 15.961 2.526 -14.862 1.00 94.50 106 GLN A O 1
ATOM 869 N N . ASP A 1 107 ? 18.042 2.363 -14.031 1.00 92.94 107 ASP A N 1
ATOM 870 C CA . ASP A 1 107 ? 18.697 2.107 -15.326 1.00 92.94 107 ASP A CA 1
ATOM 871 C C . ASP A 1 107 ? 18.422 0.706 -15.873 1.00 92.94 107 ASP A C 1
ATOM 873 O O . ASP A 1 107 ? 18.158 0.549 -17.067 1.00 92.94 107 ASP A O 1
ATOM 877 N N . PHE A 1 108 ? 18.398 -0.294 -14.990 1.00 95.50 108 PHE A N 1
ATOM 878 C CA . PHE A 1 108 ? 18.193 -1.699 -15.344 1.00 95.50 108 PHE A CA 1
ATOM 879 C C . PHE A 1 108 ? 16.958 -2.254 -14.628 1.00 95.50 108 PHE A C 1
ATOM 881 O O . PHE A 1 108 ? 17.084 -3.008 -13.660 1.00 95.50 108 PHE A O 1
ATOM 888 N N . PRO A 1 109 ? 15.747 -1.845 -15.046 1.00 96.12 109 PRO A N 1
ATOM 889 C CA . PRO A 1 109 ? 14.538 -2.214 -14.336 1.00 96.12 109 PRO A CA 1
ATOM 890 C C . PRO A 1 109 ? 14.168 -3.683 -14.512 1.00 96.12 109 PRO A C 1
ATOM 892 O O . PRO A 1 109 ? 14.279 -4.257 -15.596 1.00 96.12 109 PRO A O 1
ATOM 895 N N . ILE A 1 110 ? 13.631 -4.258 -13.441 1.00 95.75 110 ILE A N 1
ATOM 896 C CA . ILE A 1 110 ? 13.034 -5.591 -13.424 1.00 95.75 110 ILE A CA 1
ATOM 897 C C . ILE A 1 110 ? 11.510 -5.441 -13.450 1.00 95.75 110 ILE A C 1
ATOM 899 O O . ILE A 1 110 ? 10.939 -4.719 -12.632 1.00 95.75 110 ILE A O 1
ATOM 903 N N . CYS A 1 111 ? 10.848 -6.148 -14.370 1.00 96.88 111 CYS A N 1
ATOM 904 C CA . CYS A 1 111 ? 9.387 -6.231 -14.400 1.00 96.88 111 CYS A CA 1
ATOM 905 C C . CYS A 1 111 ? 8.875 -6.859 -13.083 1.00 96.88 111 CYS A C 1
ATOM 907 O O . CYS A 1 111 ? 9.300 -7.982 -12.765 1.00 96.88 111 CYS A O 1
ATOM 909 N N . PRO A 1 112 ? 7.989 -6.179 -12.325 1.00 97.12 112 PRO A N 1
ATOM 910 C CA . PRO A 1 112 ? 7.445 -6.699 -11.074 1.00 97.12 112 PRO A CA 1
ATOM 911 C C . PRO A 1 112 ? 6.762 -8.052 -11.250 1.00 97.12 112 PRO A C 1
ATOM 913 O O . PRO A 1 112 ? 6.184 -8.332 -12.297 1.00 97.12 112 PRO A O 1
ATOM 916 N N . ILE A 1 113 ? 6.798 -8.896 -10.221 1.00 96.38 113 ILE A N 1
ATOM 917 C CA . ILE A 1 113 ? 6.225 -10.250 -10.272 1.00 96.38 113 ILE A CA 1
ATOM 918 C C . ILE A 1 113 ? 5.103 -10.373 -9.251 1.00 96.38 113 ILE A C 1
ATOM 920 O O . ILE A 1 113 ? 5.306 -10.056 -8.078 1.00 96.38 113 ILE A O 1
ATOM 924 N N . LEU A 1 114 ? 3.954 -10.889 -9.685 1.00 96.62 114 LEU A N 1
ATOM 925 C CA . LEU A 1 114 ? 2.870 -11.270 -8.787 1.00 96.62 114 LEU A CA 1
ATOM 926 C C . LEU A 1 114 ? 3.132 -12.650 -8.179 1.00 96.62 114 LEU A C 1
ATOM 928 O O . LEU A 1 114 ? 3.466 -13.610 -8.874 1.00 96.62 114 LEU A O 1
ATOM 932 N N . TYR A 1 115 ? 2.924 -12.754 -6.875 1.00 95.56 115 TYR A N 1
ATOM 933 C CA . TYR A 1 115 ? 2.863 -14.012 -6.144 1.00 95.56 115 TYR A CA 1
ATOM 934 C C . TYR A 1 115 ? 1.819 -13.894 -5.033 1.00 95.56 115 TYR A C 1
ATOM 936 O O . TYR A 1 115 ? 1.476 -12.790 -4.624 1.00 95.56 115 TYR A O 1
ATOM 944 N N . THR A 1 116 ? 1.312 -15.015 -4.522 1.00 95.81 116 THR A N 1
ATOM 945 C CA . THR A 1 116 ? 0.381 -15.003 -3.386 1.00 95.81 116 THR A CA 1
ATOM 946 C C . THR A 1 116 ? 0.974 -15.591 -2.108 1.00 95.81 116 THR A C 1
ATOM 948 O O . THR A 1 116 ? 1.829 -16.483 -2.152 1.00 95.81 116 THR A O 1
ATOM 951 N N . LEU A 1 117 ? 0.500 -15.087 -0.964 1.00 95.75 117 LEU A N 1
ATOM 952 C CA . LEU A 1 117 ? 0.714 -15.661 0.367 1.00 95.75 117 LEU A CA 1
ATOM 953 C C . LEU A 1 117 ? -0.538 -16.445 0.807 1.00 95.75 117 LEU A C 1
ATOM 955 O O . LEU A 1 117 ? -1.623 -15.860 0.840 1.00 95.75 117 LEU A O 1
ATOM 959 N N . PRO A 1 118 ? -0.442 -17.743 1.144 1.00 95.69 118 PRO A N 1
ATOM 960 C CA . PRO A 1 118 ? -1.615 -18.547 1.494 1.00 95.69 118 PRO A CA 1
ATOM 961 C C . PRO A 1 118 ? -2.257 -18.140 2.828 1.00 95.69 118 PRO A C 1
ATOM 963 O O . PRO A 1 118 ? -1.611 -18.163 3.881 1.00 95.69 118 PRO A O 1
ATOM 966 N N . LYS A 1 119 ? -3.561 -17.837 2.818 1.00 94.69 119 LYS A N 1
ATOM 967 C CA . LYS A 1 119 ? -4.369 -17.550 4.017 1.00 94.69 119 LYS A CA 1
ATOM 968 C C . LYS A 1 119 ? -4.869 -18.838 4.686 1.00 94.69 119 LYS A C 1
ATOM 970 O O . LYS A 1 119 ? -6.071 -19.071 4.788 1.00 94.69 119 LYS A O 1
ATOM 975 N N . ILE A 1 120 ? -3.948 -19.657 5.198 1.00 94.56 120 ILE A N 1
ATOM 976 C CA . ILE A 1 120 ? -4.255 -20.964 5.826 1.00 94.56 120 ILE A CA 1
ATOM 977 C C . ILE A 1 120 ? -5.195 -20.884 7.042 1.00 94.56 120 ILE A C 1
ATOM 979 O O . ILE A 1 120 ? -5.878 -21.847 7.368 1.00 94.56 120 ILE A O 1
ATOM 983 N N . HIS A 1 121 ? -5.286 -19.714 7.680 1.00 92.62 121 HIS A N 1
ATOM 984 C CA . HIS A 1 121 ? -6.223 -19.432 8.772 1.00 92.62 121 HIS A CA 1
ATOM 985 C C . HIS A 1 121 ? -7.685 -19.279 8.308 1.00 92.62 121 HIS A C 1
ATOM 987 O O . HIS A 1 121 ? -8.581 -19.194 9.142 1.00 92.62 121 HIS A O 1
ATOM 993 N N . LYS A 1 122 ? -7.935 -19.191 6.993 1.00 93.19 122 LYS A N 1
ATOM 994 C CA . LYS A 1 122 ? -9.281 -19.158 6.399 1.00 93.19 122 LYS A CA 1
ATOM 995 C C . LYS A 1 122 ? -9.695 -20.527 5.857 1.00 93.19 122 LYS A C 1
ATOM 997 O O . LYS A 1 122 ? -10.847 -20.912 6.013 1.00 93.19 122 LYS A O 1
ATOM 1002 N N . ASN A 1 123 ? -8.777 -21.248 5.213 1.00 92.56 123 ASN A N 1
ATOM 1003 C CA . ASN A 1 123 ? -9.003 -22.597 4.690 1.00 92.56 123 ASN A CA 1
ATOM 1004 C C . ASN A 1 123 ? -7.660 -23.339 4.580 1.00 92.56 123 ASN A C 1
ATOM 1006 O O . ASN A 1 123 ? -6.697 -22.764 4.079 1.00 92.56 123 ASN A O 1
ATOM 1010 N N . LEU A 1 124 ? -7.592 -24.596 5.030 1.00 89.31 124 LEU A N 1
ATOM 1011 C CA . LEU A 1 124 ? -6.364 -25.405 4.993 1.00 89.31 124 LEU A CA 1
ATOM 1012 C C . LEU A 1 124 ? -6.163 -26.176 3.681 1.00 89.31 124 LEU A C 1
ATOM 1014 O O . LEU A 1 124 ? -5.026 -26.451 3.317 1.00 89.31 124 LEU A O 1
ATOM 1018 N N . THR A 1 125 ? -7.238 -26.541 2.980 1.00 87.94 125 THR A N 1
ATOM 1019 C CA . THR A 1 125 ? -7.173 -27.408 1.792 1.00 87.94 125 THR A CA 1
ATOM 1020 C C . THR A 1 125 ? -6.917 -26.610 0.518 1.00 87.94 125 THR A C 1
ATOM 1022 O O . THR A 1 125 ? -6.128 -27.034 -0.313 1.00 87.94 125 THR A O 1
ATOM 1025 N N . ASN A 1 126 ? -7.558 -25.447 0.380 1.00 87.94 126 ASN A N 1
ATOM 1026 C CA . ASN A 1 126 ? -7.363 -24.510 -0.730 1.00 87.94 126 ASN A CA 1
ATOM 1027 C C . ASN A 1 126 ? -7.377 -23.078 -0.173 1.00 87.94 126 ASN A C 1
ATOM 1029 O O . ASN A 1 126 ? -8.395 -22.385 -0.268 1.00 87.94 126 ASN A O 1
ATOM 1033 N N . PRO A 1 127 ? -6.299 -22.652 0.507 1.00 92.81 127 PRO A N 1
ATOM 1034 C CA . PRO A 1 127 ? -6.229 -21.329 1.112 1.00 92.81 127 PRO A CA 1
ATOM 1035 C C . PRO A 1 127 ? -6.343 -20.231 0.044 1.00 92.81 127 PRO A C 1
ATOM 1037 O O . PRO A 1 127 ? -5.561 -20.239 -0.908 1.00 92.81 127 PRO A O 1
ATOM 1040 N N . PRO A 1 128 ? -7.226 -19.230 0.223 1.00 94.75 128 PRO A N 1
ATOM 1041 C CA . PRO A 1 128 ? -7.193 -18.023 -0.595 1.00 94.75 128 PRO A CA 1
ATOM 1042 C C . PRO A 1 128 ? -5.809 -17.366 -0.544 1.00 94.75 128 PRO A C 1
ATOM 1044 O O . PRO A 1 128 ? -5.165 -17.334 0.510 1.00 94.75 128 PRO A O 1
ATOM 1047 N N . GLY A 1 129 ? -5.355 -16.809 -1.662 1.00 94.50 129 GLY A N 1
ATOM 1048 C CA . GLY A 1 129 ? -4.063 -16.131 -1.739 1.00 94.50 129 GLY A CA 1
ATOM 1049 C C . GLY A 1 129 ? -4.177 -14.646 -1.398 1.00 94.50 129 GLY A C 1
ATOM 1050 O O . GLY A 1 129 ? -5.068 -13.973 -1.906 1.00 94.50 129 GLY A O 1
ATOM 1051 N N . ARG A 1 130 ? -3.270 -14.080 -0.592 1.00 94.00 130 ARG A N 1
ATOM 1052 C CA . ARG A 1 130 ? -3.059 -12.620 -0.574 1.00 94.00 130 ARG A CA 1
ATOM 1053 C C . ARG A 1 130 ? -2.137 -12.253 -1.740 1.00 94.00 130 ARG A C 1
ATOM 1055 O O . ARG A 1 130 ? -0.987 -12.690 -1.693 1.00 94.00 130 ARG A O 1
ATOM 1062 N N . PRO A 1 131 ? -2.589 -11.502 -2.757 1.00 94.00 131 PRO A N 1
ATOM 1063 C CA . PRO A 1 131 ? -1.728 -11.095 -3.861 1.00 94.00 131 PRO A CA 1
ATOM 1064 C C . PRO A 1 131 ? -0.673 -10.109 -3.363 1.00 94.00 131 PRO A C 1
ATOM 1066 O O . PRO A 1 131 ? -0.989 -9.188 -2.619 1.00 94.00 131 PRO A O 1
ATOM 1069 N N . ILE A 1 132 ? 0.577 -10.306 -3.773 1.00 94.69 132 ILE A N 1
ATOM 1070 C CA . ILE A 1 132 ? 1.694 -9.401 -3.516 1.00 94.69 132 ILE A CA 1
ATOM 1071 C C . ILE A 1 132 ? 2.454 -9.188 -4.821 1.00 94.69 132 ILE A C 1
ATOM 1073 O O . ILE A 1 132 ? 2.886 -10.141 -5.473 1.00 94.69 132 ILE A O 1
ATOM 1077 N N . VAL A 1 133 ? 2.664 -7.926 -5.176 1.00 95.31 133 VAL A N 1
ATOM 1078 C CA . VAL A 1 133 ? 3.510 -7.534 -6.299 1.00 95.31 133 VAL A CA 1
ATOM 1079 C C . VAL A 1 133 ? 4.905 -7.227 -5.769 1.00 95.31 133 VAL A C 1
ATOM 1081 O O . VAL A 1 133 ? 5.117 -6.286 -5.005 1.00 95.31 133 VAL A O 1
ATOM 1084 N N . SER A 1 134 ? 5.892 -8.027 -6.171 1.00 94.75 134 SER A N 1
ATOM 1085 C CA . SER A 1 134 ? 7.292 -7.742 -5.862 1.00 94.75 134 SER A CA 1
ATOM 1086 C C . SER A 1 134 ? 7.806 -6.633 -6.773 1.00 94.75 134 SER A C 1
ATOM 1088 O O . SER A 1 134 ? 8.199 -6.890 -7.908 1.00 94.75 134 SER A O 1
ATOM 1090 N N . ALA A 1 135 ? 7.829 -5.401 -6.267 1.00 90.56 135 ALA A N 1
ATOM 1091 C CA . ALA A 1 135 ? 8.346 -4.243 -6.994 1.00 90.56 135 ALA A CA 1
ATOM 1092 C C . ALA A 1 135 ? 9.880 -4.099 -6.916 1.00 90.56 135 ALA A C 1
ATOM 1094 O O . ALA A 1 135 ? 10.424 -3.110 -7.405 1.00 90.56 135 ALA A O 1
ATOM 1095 N N . ARG A 1 136 ? 10.606 -5.046 -6.306 1.00 92.81 136 ARG A N 1
ATOM 1096 C CA . ARG A 1 136 ? 12.059 -4.935 -6.105 1.00 92.81 136 ARG A CA 1
ATOM 1097 C C . ARG A 1 136 ? 12.796 -4.828 -7.443 1.00 92.81 136 ARG A C 1
ATOM 1099 O O . ARG A 1 136 ? 12.651 -5.687 -8.305 1.00 92.81 136 ARG A O 1
ATOM 1106 N N . GLY A 1 137 ? 13.622 -3.795 -7.587 1.00 94.50 137 GLY A N 1
ATOM 1107 C CA . GLY A 1 137 ? 14.360 -3.505 -8.815 1.00 94.50 137 GLY A CA 1
ATOM 1108 C C . GLY A 1 137 ? 13.496 -2.930 -9.940 1.00 94.50 137 GLY A C 1
ATOM 1109 O O . GLY A 1 137 ? 14.006 -2.708 -11.032 1.00 94.50 137 GLY A O 1
ATOM 1110 N N . SER A 1 138 ? 12.208 -2.671 -9.708 1.00 96.56 138 SER A N 1
ATOM 1111 C CA . SER A 1 138 ? 11.330 -2.073 -10.716 1.00 96.56 138 SER A CA 1
ATOM 1112 C C . SER A 1 138 ? 11.554 -0.571 -10.868 1.00 96.56 138 SER A C 1
ATOM 1114 O O . SER A 1 138 ? 12.192 0.071 -10.032 1.00 96.56 138 SER A O 1
ATOM 1116 N N . ILE A 1 139 ? 10.969 0.000 -11.923 1.00 97.56 139 ILE A N 1
ATOM 1117 C CA . ILE A 1 139 ? 10.958 1.452 -12.152 1.00 97.56 139 ILE A CA 1
ATOM 1118 C C . ILE A 1 139 ? 10.181 2.234 -11.089 1.00 97.56 139 ILE A C 1
ATOM 1120 O O . ILE A 1 139 ? 10.386 3.433 -10.979 1.00 97.56 139 ILE A O 1
ATOM 1124 N N . LEU A 1 140 ? 9.284 1.590 -10.332 1.00 96.88 140 LEU A N 1
ATOM 1125 C CA . LEU A 1 140 ? 8.438 2.270 -9.347 1.00 96.88 140 LEU A CA 1
ATOM 1126 C C . LEU A 1 140 ? 9.007 2.230 -7.932 1.00 96.88 140 LEU A C 1
ATOM 1128 O O . LEU A 1 140 ? 8.651 3.073 -7.117 1.00 96.88 140 LEU A O 1
ATOM 1132 N N . GLN A 1 141 ? 9.888 1.276 -7.621 1.00 96.75 141 GLN A N 1
ATOM 1133 C CA . GLN A 1 141 ? 10.421 1.119 -6.268 1.00 96.75 141 GLN A CA 1
ATOM 1134 C C . GLN A 1 141 ? 11.066 2.399 -5.706 1.00 96.75 141 GLN A C 1
ATOM 1136 O O . GLN A 1 141 ? 10.662 2.805 -4.615 1.00 96.75 141 GLN A O 1
ATOM 1141 N N . PRO A 1 142 ? 12.041 3.043 -6.382 1.00 98.06 142 PRO A N 1
ATOM 1142 C CA . PRO A 1 142 ? 12.680 4.226 -5.808 1.00 98.06 142 PRO A CA 1
ATOM 1143 C C . PRO A 1 142 ? 11.698 5.398 -5.657 1.00 98.06 142 PRO A C 1
ATOM 1145 O O . PRO A 1 142 ? 11.774 6.132 -4.677 1.00 98.06 142 PRO A O 1
ATOM 1148 N N . LEU A 1 143 ? 10.722 5.531 -6.564 1.00 98.19 143 LEU A N 1
ATOM 1149 C CA . LEU A 1 143 ? 9.662 6.542 -6.498 1.00 98.19 143 LEU A CA 1
ATOM 1150 C C . LEU A 1 143 ? 8.762 6.302 -5.281 1.00 98.19 143 LEU A C 1
ATOM 1152 O O . LEU A 1 143 ? 8.500 7.225 -4.517 1.00 98.19 143 LEU A O 1
ATOM 1156 N N . ALA A 1 144 ? 8.318 5.060 -5.078 1.00 97.88 144 ALA A N 1
ATOM 1157 C CA . ALA A 1 144 ? 7.470 4.684 -3.954 1.00 97.88 144 ALA A CA 1
ATOM 1158 C C . ALA A 1 144 ? 8.178 4.913 -2.611 1.00 97.88 144 ALA A C 1
ATOM 1160 O O . ALA A 1 144 ? 7.566 5.450 -1.697 1.00 97.88 144 ALA A O 1
ATOM 1161 N N . ILE A 1 145 ? 9.465 4.564 -2.497 1.00 98.38 145 ILE A N 1
ATOM 1162 C CA . ILE A 1 145 ? 10.254 4.825 -1.281 1.00 98.38 145 ILE A CA 1
ATOM 1163 C C . ILE A 1 145 ? 10.412 6.332 -1.049 1.00 98.38 145 ILE A C 1
ATOM 1165 O O . ILE A 1 145 ? 10.237 6.802 0.073 1.00 98.38 145 ILE A O 1
ATOM 1169 N N . TYR A 1 146 ? 10.719 7.092 -2.101 1.00 98.38 146 TYR A N 1
ATOM 1170 C CA . TYR A 1 146 ? 10.911 8.536 -2.002 1.00 98.38 146 TYR A CA 1
ATOM 1171 C C . TYR A 1 146 ? 9.637 9.264 -1.571 1.00 98.38 146 TYR A C 1
ATOM 1173 O O . TYR A 1 146 ? 9.679 10.113 -0.687 1.00 98.38 146 TYR A O 1
ATOM 1181 N N . VAL A 1 147 ? 8.490 8.918 -2.161 1.00 98.38 147 VAL A N 1
ATOM 1182 C CA . VAL A 1 147 ? 7.202 9.497 -1.761 1.00 98.38 147 VAL A CA 1
ATOM 1183 C C . VAL A 1 147 ? 6.850 9.074 -0.335 1.00 98.38 147 VAL A C 1
ATOM 1185 O O . VAL A 1 147 ? 6.487 9.929 0.468 1.00 98.38 147 VAL A O 1
ATOM 1188 N N . ASP A 1 148 ? 6.999 7.788 0.004 1.00 98.25 148 ASP A N 1
ATOM 1189 C CA . ASP A 1 148 ? 6.715 7.282 1.351 1.00 98.25 148 ASP A CA 1
ATOM 1190 C C . ASP A 1 148 ? 7.498 8.049 2.424 1.00 98.25 148 ASP A C 1
ATOM 1192 O O . ASP A 1 148 ? 6.903 8.493 3.402 1.00 98.25 148 ASP A O 1
ATOM 1196 N N . TYR A 1 149 ? 8.787 8.319 2.194 1.00 98.06 149 TYR A N 1
ATOM 1197 C CA . TYR A 1 149 ? 9.628 9.094 3.111 1.00 98.06 149 TYR A CA 1
ATOM 1198 C C . TYR A 1 149 ? 8.996 10.433 3.531 1.00 98.06 149 TYR A C 1
ATOM 1200 O O . TYR A 1 149 ? 9.029 10.781 4.711 1.00 98.06 149 TYR A O 1
ATOM 1208 N N . TYR A 1 150 ? 8.373 11.158 2.596 1.00 98.00 150 TYR A N 1
ATOM 1209 C CA . TYR A 1 150 ? 7.719 12.437 2.892 1.00 98.00 150 TYR A CA 1
ATOM 1210 C C . TYR A 1 150 ? 6.290 12.297 3.432 1.00 98.00 150 TYR A C 1
ATOM 1212 O O . TYR A 1 150 ? 5.811 13.214 4.100 1.00 98.00 150 TYR A O 1
ATOM 1220 N N . LEU A 1 151 ? 5.600 11.182 3.165 1.00 98.06 151 LEU A N 1
ATOM 1221 C CA . LEU A 1 151 ? 4.248 10.939 3.682 1.00 98.06 151 LEU A CA 1
ATOM 1222 C C . LEU A 1 151 ? 4.249 10.378 5.111 1.00 98.06 151 LEU A C 1
ATOM 1224 O O . LEU A 1 151 ? 3.325 10.662 5.872 1.00 98.06 151 LEU A O 1
ATOM 1228 N N . GLN A 1 152 ? 5.279 9.624 5.501 1.00 97.19 152 GLN A N 1
ATOM 1229 C CA . GLN A 1 152 ? 5.364 8.967 6.810 1.00 97.19 152 GLN A CA 1
ATOM 1230 C C . GLN A 1 152 ? 5.180 9.923 8.005 1.00 97.19 152 GLN A C 1
ATOM 1232 O O . GLN A 1 152 ? 4.382 9.598 8.887 1.00 97.19 152 GLN A O 1
ATOM 1237 N N . PRO A 1 153 ? 5.820 11.110 8.066 1.00 96.81 153 PRO A N 1
ATOM 1238 C CA . PRO A 1 153 ? 5.591 12.046 9.170 1.00 96.81 153 PRO A CA 1
ATOM 1239 C C . PRO A 1 153 ? 4.132 12.512 9.279 1.00 96.81 153 PRO A C 1
ATOM 1241 O O . PRO A 1 153 ? 3.623 12.675 10.385 1.00 96.81 153 PRO A O 1
ATOM 1244 N N . LEU A 1 154 ? 3.446 12.674 8.142 1.00 97.00 154 LEU A N 1
ATOM 1245 C CA . LEU A 1 154 ? 2.047 13.115 8.072 1.00 97.00 154 LEU A CA 1
ATOM 1246 C C . LEU A 1 154 ? 1.086 12.013 8.533 1.00 97.00 154 LEU A C 1
ATOM 1248 O O . LEU A 1 154 ? 0.083 12.276 9.192 1.00 97.00 154 LEU A O 1
ATOM 1252 N N . VAL A 1 155 ? 1.416 10.758 8.220 1.00 96.69 155 VAL A N 1
ATOM 1253 C CA . VAL A 1 155 ? 0.698 9.587 8.739 1.00 96.69 155 VAL A CA 1
ATOM 1254 C C . VAL A 1 155 ? 0.827 9.523 10.259 1.00 96.69 155 VAL A C 1
ATOM 1256 O O . VAL A 1 155 ? -0.168 9.362 10.962 1.00 96.69 155 VAL A O 1
ATOM 1259 N N . GLN A 1 156 ? 2.047 9.693 10.771 1.00 95.62 156 GLN A N 1
ATOM 1260 C CA . GLN A 1 156 ? 2.349 9.580 12.198 1.00 95.62 156 GLN A CA 1
ATOM 1261 C C . GLN A 1 156 ? 1.763 10.722 13.038 1.00 95.62 156 GLN A C 1
ATOM 1263 O O . GLN A 1 156 ? 1.571 10.542 14.239 1.00 95.62 156 GLN A O 1
ATOM 1268 N N . SER A 1 157 ? 1.458 11.874 12.431 1.00 94.56 157 SER A N 1
ATOM 1269 C CA . SER A 1 157 ? 0.772 12.978 13.111 1.00 94.56 157 SER A CA 1
ATOM 1270 C C . SER A 1 157 ? -0.737 12.771 13.272 1.00 94.56 157 SER A C 1
ATOM 1272 O O . SER A 1 157 ? -1.371 13.536 13.995 1.00 94.56 157 SER A O 1
ATOM 1274 N N . SER A 1 158 ? -1.328 11.766 12.617 1.00 93.19 158 SER A N 1
ATOM 1275 C CA . SER A 1 158 ? -2.754 11.464 12.774 1.00 93.19 158 SER A CA 1
ATOM 1276 C C . SER A 1 158 ? -3.070 10.991 14.196 1.00 93.19 158 SER A C 1
ATOM 1278 O O . SER A 1 158 ? -2.362 10.161 14.767 1.00 93.19 158 SER A O 1
ATOM 1280 N N . GLN A 1 159 ? -4.168 11.488 14.771 1.00 92.06 159 GLN A N 1
ATOM 1281 C CA . GLN A 1 159 ? -4.577 11.152 16.137 1.00 92.06 159 GLN A CA 1
ATOM 1282 C C . GLN A 1 159 ? -4.907 9.660 16.301 1.00 92.06 159 GLN A C 1
ATOM 1284 O O . GLN A 1 159 ? -4.592 9.070 17.337 1.00 92.06 159 GLN A O 1
ATOM 1289 N N . SER A 1 160 ? -5.512 9.049 15.278 1.00 94.44 160 SER A N 1
ATOM 1290 C CA . SER A 1 160 ? -5.902 7.638 15.287 1.00 94.44 160 SER A CA 1
ATOM 1291 C C . SER A 1 160 ? -4.730 6.690 15.025 1.00 94.44 160 SER A C 1
ATOM 1293 O O . SER A 1 160 ? -4.841 5.501 15.311 1.00 94.44 160 SER A O 1
ATOM 1295 N N . TYR A 1 161 ? -3.591 7.185 14.531 1.00 95.94 161 TYR A N 1
ATOM 1296 C CA . TYR A 1 161 ? -2.475 6.349 14.090 1.00 95.94 161 TYR A CA 1
ATOM 1297 C C . TYR A 1 161 ? -1.931 5.445 15.200 1.00 95.94 161 TYR A C 1
ATOM 1299 O O . TYR A 1 161 ? -1.597 5.910 16.291 1.00 95.94 161 TYR A O 1
ATOM 1307 N N . ILE A 1 162 ? -1.759 4.161 14.895 1.00 96.00 162 ILE A N 1
ATOM 1308 C CA . ILE A 1 162 ? -1.025 3.201 15.720 1.00 96.00 162 ILE A CA 1
ATOM 1309 C C . ILE A 1 162 ? 0.182 2.684 14.948 1.00 96.00 162 ILE A C 1
ATOM 1311 O O . ILE A 1 162 ? 0.049 2.183 13.832 1.00 96.00 162 ILE A O 1
ATOM 1315 N N . LYS A 1 163 ? 1.360 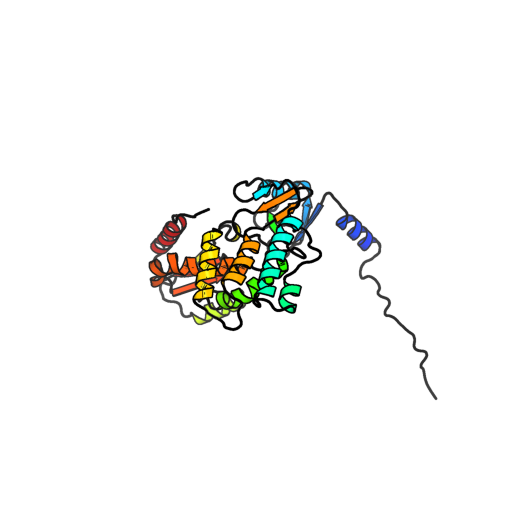2.740 15.577 1.00 93.56 163 LYS A N 1
ATOM 1316 C CA . LYS A 1 163 ? 2.592 2.217 14.973 1.00 93.56 163 LYS A CA 1
ATOM 1317 C C . LYS A 1 163 ? 2.651 0.688 14.978 1.00 93.56 163 LYS A C 1
ATOM 1319 O O . LYS A 1 163 ? 2.970 0.068 13.969 1.00 93.56 163 LYS A O 1
ATOM 1324 N N . ASP A 1 164 ? 2.432 0.090 16.144 1.00 93.94 164 ASP A N 1
ATOM 1325 C CA . ASP A 1 164 ? 2.570 -1.344 16.390 1.00 93.94 164 ASP A CA 1
ATOM 1326 C C . ASP A 1 164 ? 1.787 -1.754 17.650 1.00 93.94 164 ASP A C 1
ATOM 1328 O O . ASP A 1 164 ? 1.222 -0.917 18.359 1.00 93.94 164 ASP A O 1
ATOM 1332 N N . SER A 1 165 ? 1.738 -3.056 17.946 1.00 94.12 165 SER A N 1
ATOM 1333 C CA . SER A 1 165 ? 1.031 -3.576 19.125 1.00 94.12 165 SER A CA 1
ATOM 1334 C C . SER A 1 165 ? 1.562 -3.008 20.447 1.00 94.12 165 SER A C 1
ATOM 1336 O O . SER A 1 165 ? 0.806 -2.893 21.409 1.00 94.12 165 SER A O 1
ATOM 1338 N N . GLY A 1 166 ? 2.845 -2.644 20.518 1.00 96.56 166 GLY A N 1
ATOM 1339 C CA . GLY A 1 166 ? 3.435 -2.042 21.710 1.00 96.56 166 GLY A CA 1
ATOM 1340 C C . GLY A 1 166 ? 2.964 -0.603 21.917 1.00 96.56 166 GLY A C 1
ATOM 1341 O O . GLY A 1 166 ? 2.644 -0.220 23.041 1.00 96.56 166 GLY A O 1
ATOM 1342 N N . ASP A 1 167 ? 2.889 0.182 20.843 1.00 95.56 167 ASP A N 1
ATOM 1343 C CA . ASP A 1 167 ? 2.293 1.522 20.853 1.00 95.56 167 ASP A CA 1
ATOM 1344 C C . ASP A 1 167 ? 0.807 1.475 21.239 1.00 95.56 167 ASP A C 1
ATOM 1346 O O . ASP A 1 167 ? 0.377 2.207 22.130 1.00 95.56 167 ASP A O 1
ATOM 1350 N N . PHE A 1 168 ? 0.047 0.531 20.673 1.00 95.88 168 PHE A N 1
ATOM 1351 C CA . PHE A 1 168 ? -1.354 0.313 21.044 1.00 95.88 168 PHE A CA 1
ATOM 1352 C C . PHE A 1 168 ? -1.527 0.067 22.547 1.00 95.88 168 PHE A C 1
ATOM 1354 O O . PHE A 1 168 ? -2.339 0.729 23.194 1.00 95.88 168 PHE A O 1
ATOM 1361 N N . LEU A 1 169 ? -0.727 -0.836 23.126 1.00 95.38 169 LEU A N 1
ATOM 1362 C CA . LEU A 1 169 ? -0.778 -1.121 24.561 1.00 95.38 169 LEU A CA 1
ATOM 1363 C C . LEU A 1 169 ? -0.439 0.121 25.397 1.00 95.38 169 LEU A C 1
ATOM 1365 O O . LEU A 1 169 ? -1.112 0.406 26.383 1.00 95.38 169 LEU A O 1
ATOM 1369 N N . LYS A 1 170 ? 0.564 0.910 25.002 1.00 95.19 170 LYS A N 1
ATOM 1370 C CA . LYS A 1 170 ? 0.897 2.154 25.715 1.00 95.19 170 LYS A CA 1
ATOM 1371 C C . LYS A 1 170 ? -0.268 3.139 25.705 1.00 95.19 170 LYS A C 1
ATOM 1373 O O . LYS A 1 170 ? -0.598 3.679 26.758 1.00 95.19 170 LYS A O 1
ATOM 1378 N N . LYS A 1 171 ? -0.901 3.349 24.549 1.00 94.75 171 LYS A N 1
ATOM 1379 C CA . LYS A 1 171 ? -2.040 4.265 24.417 1.00 94.75 171 LYS A CA 1
ATOM 1380 C C . LYS A 1 171 ? -3.266 3.768 25.182 1.00 94.75 171 LYS A C 1
ATOM 1382 O O . LYS A 1 171 ? -3.898 4.555 25.881 1.00 94.75 171 LYS A O 1
ATOM 1387 N N . ILE A 1 172 ? -3.569 2.466 25.138 1.00 93.06 172 ILE A N 1
ATOM 1388 C CA . ILE A 1 172 ? -4.742 1.928 25.841 1.00 93.06 172 ILE A CA 1
ATOM 1389 C C . ILE A 1 172 ? -4.599 1.999 27.368 1.00 93.06 172 ILE A C 1
ATOM 1391 O O . ILE A 1 172 ? -5.567 2.276 28.069 1.00 93.06 172 ILE A O 1
ATOM 1395 N N . PHE A 1 173 ? -3.389 1.821 27.903 1.00 92.88 173 PHE A N 1
ATOM 1396 C CA . PHE A 1 173 ? -3.154 1.969 29.342 1.00 92.88 173 PHE A CA 1
ATOM 1397 C C . PHE A 1 173 ? -3.197 3.430 29.814 1.00 92.88 173 PHE A C 1
ATOM 1399 O O . PHE A 1 173 ? -3.398 3.679 30.999 1.00 92.88 173 PHE A O 1
ATOM 1406 N N . GLN A 1 174 ? -3.046 4.406 28.916 1.00 92.56 174 GLN A N 1
ATOM 1407 C CA . GLN A 1 174 ? -3.171 5.829 29.257 1.00 92.56 174 GLN A CA 1
ATOM 1408 C C . GLN A 1 174 ? -4.626 6.301 29.341 1.00 92.56 174 GLN A C 1
ATOM 1410 O O . GLN A 1 174 ? -4.898 7.297 30.005 1.00 92.56 174 GLN A O 1
ATOM 1415 N N . VAL A 1 175 ? -5.563 5.600 28.697 1.00 90.25 175 VAL A N 1
ATOM 1416 C CA . VAL A 1 175 ? -6.985 5.986 28.685 1.00 90.25 175 VAL A CA 1
ATOM 1417 C C . VAL A 1 175 ? -7.794 5.389 29.842 1.00 90.25 175 VAL A C 1
ATOM 1419 O O . VAL A 1 175 ? -8.986 5.668 29.955 1.00 90.25 175 VAL A O 1
ATOM 1422 N N . THR A 1 176 ? -7.172 4.584 30.712 1.00 84.44 176 THR A N 1
ATOM 1423 C CA . THR A 1 176 ? -7.806 4.024 31.918 1.00 84.44 176 THR A CA 1
ATOM 1424 C C . THR A 1 176 ? -7.764 4.999 33.109 1.00 84.44 176 THR A C 1
ATOM 1426 O O . THR A 1 176 ? -6.741 5.659 33.290 1.00 84.44 176 THR A O 1
ATOM 1429 N N . PRO A 1 177 ? -8.800 5.055 33.978 1.00 90.56 177 PRO A N 1
ATOM 1430 C CA . PRO A 1 177 ? -10.002 4.214 33.988 1.00 90.56 177 PRO A CA 1
ATOM 1431 C C . PRO A 1 177 ? -11.004 4.593 32.890 1.00 90.56 177 PRO A C 1
ATOM 1433 O O . PRO A 1 177 ? -11.125 5.755 32.515 1.00 90.56 177 PRO A O 1
ATOM 1436 N N . LEU A 1 178 ? -11.729 3.594 32.382 1.00 92.69 178 LEU A N 1
ATOM 1437 C CA . LEU A 1 178 ? -12.732 3.803 31.338 1.00 92.69 178 LEU A CA 1
ATOM 1438 C C . LEU A 1 178 ? -14.038 4.377 31.914 1.00 92.69 178 LEU A C 1
ATOM 1440 O O . LEU A 1 178 ? -14.364 4.101 33.073 1.00 92.69 178 LEU A O 1
ATOM 1444 N N . PRO A 1 179 ? -14.821 5.120 31.110 1.00 91.56 179 PRO A N 1
ATOM 1445 C CA . PRO A 1 179 ? -16.174 5.525 31.483 1.00 91.56 179 PRO A CA 1
ATOM 1446 C C . PRO A 1 179 ? -17.068 4.323 31.857 1.00 91.56 179 PRO A C 1
ATOM 1448 O O . PRO A 1 179 ? -16.925 3.257 31.255 1.00 91.56 179 PRO A O 1
ATOM 1451 N N . PRO A 1 180 ? -18.037 4.470 32.785 1.00 90.25 180 PRO A N 1
ATOM 1452 C CA . PRO A 1 180 ? -18.880 3.357 33.247 1.00 90.25 180 PRO A CA 1
ATOM 1453 C C . PRO A 1 180 ? -19.686 2.644 32.149 1.00 90.25 180 PRO A C 1
ATOM 1455 O O . PRO A 1 180 ? -20.010 1.470 32.286 1.00 90.25 180 PRO A O 1
ATOM 1458 N N . ASN A 1 181 ? -20.020 3.352 31.070 1.00 91.00 181 ASN A N 1
ATOM 1459 C CA . ASN A 1 181 ? -20.786 2.866 29.922 1.00 91.00 181 ASN A CA 1
ATOM 1460 C C . ASN A 1 181 ? -19.909 2.599 28.685 1.00 91.00 181 ASN A C 1
ATOM 1462 O O . ASN A 1 181 ? -20.420 2.585 27.567 1.00 91.00 181 ASN A O 1
ATOM 1466 N N . ALA A 1 182 ? -18.597 2.443 28.868 1.00 95.50 182 ALA A N 1
ATOM 1467 C CA . ALA A 1 182 ? -17.680 2.186 27.770 1.00 95.50 182 ALA A CA 1
ATOM 1468 C C . ALA A 1 182 ? -17.901 0.793 27.160 1.00 95.50 182 ALA A C 1
ATOM 1470 O O . ALA A 1 182 ? -17.867 -0.226 27.850 1.00 95.50 182 ALA A O 1
ATOM 1471 N N . ILE A 1 183 ? -18.058 0.758 25.841 1.00 96.31 183 ILE A N 1
ATOM 1472 C CA . ILE A 1 183 ? -18.112 -0.440 25.011 1.00 96.31 183 ILE A CA 1
ATOM 1473 C C . ILE A 1 183 ? -16.821 -0.489 24.198 1.00 96.31 183 ILE A C 1
ATOM 1475 O O . ILE A 1 183 ? -16.464 0.472 23.519 1.00 96.31 183 ILE A O 1
ATOM 1479 N N . LEU A 1 184 ? -16.113 -1.614 24.262 1.00 95.50 184 LEU A N 1
ATOM 1480 C CA . LEU A 1 184 ? -14.976 -1.863 23.381 1.00 95.50 184 LEU A CA 1
ATOM 1481 C C . LEU A 1 184 ? -15.507 -2.394 22.053 1.00 95.50 184 LEU A C 1
ATOM 1483 O O . LEU A 1 184 ? -16.205 -3.408 22.032 1.00 95.50 184 LEU A O 1
ATOM 1487 N N . ALA A 1 185 ? -15.179 -1.714 20.962 1.00 95.50 185 ALA A N 1
ATOM 1488 C CA . ALA A 1 185 ? -15.639 -2.076 19.632 1.00 95.50 185 ALA A CA 1
ATOM 1489 C C . ALA A 1 185 ? -14.471 -2.131 18.647 1.00 95.50 185 ALA A C 1
ATOM 1491 O O . ALA A 1 185 ? -13.497 -1.386 18.766 1.00 95.50 185 ALA A O 1
ATOM 1492 N N . THR A 1 186 ? -14.580 -3.015 17.660 1.00 95.31 186 THR A N 1
ATOM 1493 C CA . THR A 1 186 ? -13.606 -3.150 16.574 1.00 95.31 186 THR A CA 1
ATOM 1494 C C . THR A 1 186 ? -14.319 -3.127 15.231 1.00 95.31 186 THR A C 1
ATOM 1496 O O . THR A 1 186 ? -15.420 -3.667 15.113 1.00 95.31 186 THR A O 1
ATOM 1499 N N . MET A 1 187 ? -13.684 -2.544 14.220 1.00 94.25 187 MET A N 1
ATOM 1500 C CA . MET A 1 187 ? -14.148 -2.558 12.831 1.00 94.25 187 MET A CA 1
ATOM 1501 C C . MET A 1 187 ? -12.980 -2.936 11.920 1.00 94.25 187 MET A C 1
ATOM 1503 O O . MET A 1 187 ? -11.837 -2.630 12.243 1.00 94.25 187 MET A O 1
ATOM 1507 N N . ASP A 1 188 ? -13.272 -3.573 10.793 1.00 92.88 188 ASP A N 1
ATOM 1508 C CA . ASP A 1 188 ? -12.286 -3.952 9.776 1.00 92.88 188 ASP A CA 1
ATOM 1509 C C . ASP A 1 188 ? -12.724 -3.385 8.425 1.00 92.88 188 ASP A C 1
ATOM 1511 O O . ASP A 1 188 ? -13.892 -3.518 8.042 1.00 92.88 188 ASP A O 1
ATOM 1515 N N . VAL A 1 189 ? -11.799 -2.749 7.705 1.00 90.94 189 VAL A N 1
ATOM 1516 C CA . VAL A 1 189 ? -12.060 -2.250 6.352 1.00 90.94 189 VAL A CA 1
ATOM 1517 C C . VAL A 1 189 ? -11.736 -3.334 5.333 1.00 90.94 189 VAL A C 1
ATOM 1519 O O . VAL A 1 189 ? -10.579 -3.646 5.043 1.00 90.94 189 VAL A O 1
ATOM 1522 N N . SER A 1 190 ? -12.784 -3.876 4.718 1.00 87.81 190 SER A N 1
ATOM 1523 C CA . SER A 1 190 ? -12.652 -4.960 3.748 1.00 87.81 190 SER A CA 1
ATOM 1524 C C . SER A 1 190 ? -11.837 -4.544 2.521 1.00 87.81 190 SER A C 1
ATOM 1526 O O . SER A 1 190 ? -12.215 -3.651 1.770 1.00 87.81 190 SER A O 1
ATOM 1528 N N . SER A 1 191 ? -10.736 -5.260 2.281 1.00 84.19 191 SER A N 1
ATOM 1529 C CA . SER A 1 191 ? -9.898 -5.135 1.078 1.00 84.19 191 SER A CA 1
ATOM 1530 C C . SER A 1 191 ? -9.342 -3.727 0.820 1.00 84.19 191 SER A C 1
ATOM 1532 O O . SER A 1 191 ? -9.113 -3.374 -0.332 1.00 84.19 191 SER A O 1
ATOM 1534 N N . LEU A 1 192 ? -9.069 -2.951 1.878 1.00 88.94 192 LEU A N 1
ATOM 1535 C CA . LEU A 1 192 ? -8.684 -1.531 1.829 1.00 88.94 192 LEU A CA 1
ATOM 1536 C C . LEU A 1 192 ? -7.809 -1.134 0.621 1.00 88.94 192 LEU A C 1
ATOM 1538 O O . LEU A 1 192 ? -8.168 -0.242 -0.138 1.00 88.94 192 LEU A O 1
ATOM 1542 N N . TYR A 1 193 ? -6.683 -1.813 0.385 1.00 86.62 193 TYR A N 1
ATOM 1543 C CA . TYR A 1 193 ? -5.769 -1.431 -0.698 1.00 86.62 193 TYR A CA 1
ATOM 1544 C C . TYR A 1 193 ? -6.366 -1.504 -2.106 1.00 86.62 193 TYR A C 1
ATOM 1546 O O . TYR A 1 193 ? -5.952 -0.722 -2.954 1.00 86.62 193 TYR A O 1
ATOM 1554 N N . THR A 1 194 ? -7.298 -2.416 -2.383 1.00 81.19 194 THR A N 1
ATOM 1555 C CA . THR A 1 194 ? -7.894 -2.561 -3.723 1.00 81.19 194 THR A CA 1
ATOM 1556 C C . THR A 1 194 ? -9.100 -1.654 -3.931 1.00 81.19 194 THR A C 1
ATOM 1558 O O . THR A 1 194 ? -9.495 -1.446 -5.069 1.00 81.19 194 THR A O 1
ATOM 1561 N N . VAL A 1 195 ? -9.673 -1.122 -2.848 1.00 83.69 195 VAL A N 1
ATOM 1562 C CA . VAL A 1 195 ? -10.933 -0.365 -2.866 1.00 83.69 195 VAL A CA 1
ATOM 1563 C C . VAL A 1 195 ? -10.737 1.142 -2.701 1.00 83.69 195 VAL A C 1
ATOM 1565 O O . VAL A 1 195 ? -11.686 1.891 -2.850 1.00 83.69 195 VAL A O 1
ATOM 1568 N N . ILE A 1 196 ? -9.534 1.639 -2.404 1.00 87.75 196 ILE A N 1
ATOM 1569 C CA . ILE A 1 196 ? -9.329 3.096 -2.335 1.00 87.75 196 ILE A CA 1
ATOM 1570 C C . ILE A 1 196 ? -9.495 3.704 -3.740 1.00 87.75 196 ILE A C 1
ATOM 1572 O O . ILE A 1 196 ? -8.699 3.368 -4.629 1.00 87.75 196 ILE A O 1
ATOM 1576 N N . PRO A 1 197 ? -10.444 4.638 -3.950 1.00 87.56 197 PRO A N 1
ATOM 1577 C CA . PRO A 1 197 ? -10.584 5.327 -5.225 1.00 87.56 197 PRO A CA 1
ATOM 1578 C C . PRO A 1 197 ? -9.335 6.166 -5.502 1.00 87.56 197 PRO A C 1
ATOM 1580 O O . PRO A 1 197 ? -8.972 7.054 -4.727 1.00 87.56 197 PRO A O 1
ATOM 1583 N N . THR A 1 198 ? -8.650 5.894 -6.614 1.00 88.31 198 THR A N 1
ATOM 1584 C CA . THR A 1 198 ? -7.334 6.492 -6.894 1.00 88.31 198 THR A CA 1
ATOM 1585 C C . THR A 1 198 ? -7.378 8.019 -6.930 1.00 88.31 198 THR A C 1
ATOM 1587 O O . THR A 1 198 ? -6.493 8.667 -6.376 1.00 88.31 198 THR A O 1
ATOM 1590 N N . LEU A 1 199 ? -8.400 8.606 -7.562 1.00 90.69 199 LEU A N 1
ATOM 1591 C CA . LEU A 1 199 ? -8.526 10.061 -7.678 1.00 90.69 199 LEU A CA 1
ATOM 1592 C C . LEU A 1 199 ? -8.784 10.723 -6.320 1.00 90.69 199 LEU A C 1
ATOM 1594 O O . LEU A 1 199 ? -8.142 11.720 -5.996 1.00 90.69 199 LEU A O 1
ATOM 1598 N N . GLU A 1 200 ? -9.697 10.159 -5.533 1.00 91.00 200 GLU A N 1
ATOM 1599 C CA . GLU A 1 200 ? -10.024 10.665 -4.201 1.00 91.00 200 GLU A CA 1
ATOM 1600 C C . GLU A 1 200 ? -8.806 10.580 -3.282 1.00 91.00 200 GLU A C 1
ATOM 1602 O O . GLU A 1 200 ? -8.394 11.591 -2.721 1.00 91.00 200 GLU A O 1
ATOM 1607 N N . GLY A 1 201 ? -8.127 9.429 -3.248 1.00 93.69 201 GLY A N 1
ATOM 1608 C CA . GLY A 1 201 ? -6.899 9.273 -2.475 1.00 93.69 201 GLY A CA 1
ATOM 1609 C C . GLY A 1 201 ? -5.782 10.229 -2.905 1.00 93.69 201 GLY A C 1
ATOM 1610 O O . GLY A 1 201 ? -5.083 10.776 -2.052 1.00 93.69 201 GLY A O 1
ATOM 1611 N N . LEU A 1 202 ? -5.609 10.487 -4.207 1.00 96.00 202 LEU A N 1
ATOM 1612 C CA . LEU A 1 202 ? -4.651 11.493 -4.685 1.00 96.00 202 LEU A CA 1
ATOM 1613 C C . LEU A 1 202 ? -5.022 12.902 -4.200 1.00 96.00 202 LEU A C 1
ATOM 1615 O O . LEU A 1 202 ? -4.144 13.652 -3.772 1.00 96.00 202 LEU A O 1
ATOM 1619 N N . ASN A 1 203 ? -6.304 13.267 -4.244 1.00 96.19 203 ASN A N 1
ATOM 1620 C CA . ASN A 1 203 ? -6.765 14.566 -3.759 1.00 96.19 203 ASN A CA 1
ATOM 1621 C C . ASN A 1 203 ? -6.548 14.706 -2.252 1.00 96.19 203 ASN A C 1
ATOM 1623 O O . ASN A 1 203 ? -5.964 15.702 -1.828 1.00 96.19 203 ASN A O 1
ATOM 1627 N N . THR A 1 204 ? -6.881 13.675 -1.473 1.00 95.62 204 THR A N 1
ATOM 1628 C CA . THR A 1 204 ? -6.605 13.629 -0.036 1.00 95.62 204 THR A CA 1
ATOM 1629 C C . THR A 1 204 ? -5.126 13.862 0.260 1.00 95.62 204 THR A C 1
ATOM 1631 O O . THR A 1 204 ? -4.783 14.717 1.074 1.00 95.62 204 THR A O 1
ATOM 1634 N N . VAL A 1 205 ? -4.218 13.137 -0.405 1.00 97.94 205 VAL A N 1
ATOM 1635 C CA . VAL A 1 205 ? -2.777 13.305 -0.158 1.00 97.94 205 VAL A CA 1
ATOM 1636 C C . VAL A 1 205 ? -2.315 14.714 -0.531 1.00 97.94 205 VAL A C 1
ATOM 1638 O O . VAL A 1 205 ? -1.553 15.319 0.224 1.00 97.94 205 VAL A O 1
ATOM 1641 N N . ARG A 1 206 ? -2.803 15.274 -1.646 1.00 98.31 206 ARG A N 1
ATOM 1642 C CA . ARG A 1 206 ? -2.489 16.652 -2.051 1.00 98.31 206 ARG A CA 1
ATOM 1643 C C . ARG A 1 206 ? -2.941 17.666 -0.999 1.00 98.31 206 ARG A C 1
ATOM 1645 O O . ARG A 1 206 ? -2.175 18.562 -0.649 1.00 98.31 206 ARG A O 1
ATOM 1652 N N . GLU A 1 207 ? -4.162 17.536 -0.490 1.00 97.38 207 GLU A N 1
ATOM 1653 C CA . GLU A 1 207 ? -4.704 18.413 0.552 1.00 97.38 207 GLU A CA 1
ATOM 1654 C C . GLU A 1 207 ? -3.869 18.349 1.829 1.00 97.38 207 GLU A C 1
ATOM 1656 O O . GLU A 1 207 ? -3.447 19.388 2.336 1.00 97.38 207 GLU A O 1
ATOM 1661 N N . VAL A 1 208 ? -3.553 17.140 2.303 1.00 96.94 208 VAL A N 1
ATOM 1662 C CA . VAL A 1 208 ? -2.731 16.947 3.505 1.00 96.94 208 VAL A CA 1
ATOM 1663 C C . VAL A 1 208 ? -1.339 17.554 3.320 1.00 96.94 208 VAL A C 1
ATOM 1665 O O . VAL A 1 208 ? -0.852 18.245 4.216 1.00 96.94 208 VAL A O 1
ATOM 1668 N N . LEU A 1 209 ? -0.707 17.353 2.159 1.00 97.62 209 LEU A N 1
ATOM 1669 C CA . LEU A 1 209 ? 0.595 17.945 1.840 1.00 97.62 209 LEU A CA 1
ATOM 1670 C C . LEU A 1 209 ? 0.557 19.480 1.874 1.00 97.62 209 LEU A C 1
ATOM 1672 O O . LEU A 1 209 ? 1.479 20.091 2.412 1.00 97.62 209 LEU A O 1
ATOM 1676 N N . ASN A 1 210 ? -0.502 20.093 1.338 1.00 97.12 210 ASN A N 1
ATOM 1677 C CA . ASN A 1 210 ? -0.679 21.548 1.324 1.00 97.12 210 ASN A CA 1
ATOM 1678 C C . ASN A 1 210 ? -0.984 22.129 2.713 1.00 97.12 210 ASN A C 1
ATOM 1680 O O . ASN A 1 210 ? -0.541 23.231 3.026 1.00 97.12 210 ASN A O 1
ATOM 1684 N N . GLN A 1 211 ? -1.714 21.394 3.554 1.00 96.12 211 GLN A N 1
ATOM 1685 C CA . GLN A 1 211 ? -2.006 21.791 4.937 1.00 96.12 211 GLN A CA 1
ATOM 1686 C C . GLN A 1 211 ? -0.773 21.714 5.851 1.00 96.12 211 GLN A C 1
ATOM 1688 O O . GLN A 1 211 ? -0.734 22.382 6.882 1.00 96.12 211 GLN A O 1
ATOM 1693 N N . HIS A 1 212 ? 0.242 20.935 5.465 1.00 95.94 212 HIS A N 1
ATOM 1694 C CA . HIS A 1 212 ? 1.467 20.720 6.237 1.00 95.94 212 HIS A CA 1
ATOM 1695 C C . HIS A 1 212 ? 2.708 21.101 5.412 1.00 95.94 212 HIS A C 1
ATOM 1697 O O . HIS A 1 212 ? 3.475 20.209 5.016 1.00 95.94 212 HIS A O 1
ATOM 1703 N N . PRO A 1 213 ? 2.907 22.403 5.118 1.00 94.50 213 PRO A N 1
ATOM 1704 C CA . PRO A 1 213 ? 4.047 22.867 4.338 1.00 94.50 213 PRO A CA 1
ATOM 1705 C C . PRO A 1 213 ? 5.361 22.587 5.072 1.00 94.50 213 PRO A C 1
ATOM 1707 O O . PRO A 1 213 ? 5.477 22.788 6.280 1.00 94.50 213 PRO A O 1
ATOM 1710 N N . ASP A 1 214 ? 6.364 22.143 4.320 1.00 95.62 214 ASP A N 1
ATOM 1711 C CA . ASP A 1 214 ? 7.685 21.787 4.831 1.00 95.62 214 ASP A CA 1
ATOM 1712 C C . ASP A 1 214 ? 8.757 22.298 3.852 1.00 95.62 214 ASP A C 1
ATOM 1714 O O . ASP A 1 214 ? 8.785 21.841 2.707 1.00 95.62 214 ASP A O 1
ATOM 1718 N N . PRO A 1 215 ? 9.636 23.235 4.263 1.00 92.50 215 PRO A N 1
ATOM 1719 C CA . PRO A 1 215 ? 10.687 23.781 3.402 1.00 92.50 215 PRO A CA 1
ATOM 1720 C C . PRO A 1 215 ? 11.702 22.748 2.897 1.00 92.50 215 PRO A C 1
ATOM 1722 O O . PRO A 1 215 ? 12.383 23.007 1.909 1.00 92.50 215 PRO A O 1
ATOM 1725 N N . LEU A 1 216 ? 11.838 21.604 3.578 1.00 92.25 216 LEU A N 1
ATOM 1726 C CA . LEU A 1 216 ? 12.747 20.521 3.185 1.00 92.25 216 LEU A CA 1
ATOM 1727 C C . LEU A 1 216 ? 12.087 19.515 2.234 1.00 92.25 216 LEU A C 1
ATOM 1729 O O . LEU A 1 216 ? 12.744 18.595 1.735 1.00 92.25 216 LEU A O 1
ATOM 1733 N N . ARG A 1 217 ? 10.785 19.670 1.985 1.00 95.50 217 ARG A N 1
ATOM 1734 C CA . ARG A 1 217 ? 10.028 18.827 1.069 1.00 95.50 217 ARG A CA 1
ATOM 1735 C C . ARG A 1 217 ? 10.110 19.393 -0.351 1.00 95.50 217 ARG A C 1
ATOM 1737 O O . ARG A 1 217 ? 9.989 20.605 -0.533 1.00 95.50 217 ARG A O 1
ATOM 1744 N N . PRO A 1 218 ? 10.267 18.542 -1.380 1.00 96.19 218 PRO A N 1
ATOM 1745 C CA . PRO A 1 218 ? 10.112 18.981 -2.761 1.00 96.19 218 PRO A CA 1
ATOM 1746 C C . PRO A 1 218 ? 8.695 19.532 -3.014 1.00 96.19 218 PRO A C 1
ATOM 1748 O O . PRO A 1 218 ? 7.771 19.263 -2.239 1.00 96.19 218 PRO A O 1
ATOM 1751 N N . PRO A 1 219 ? 8.488 20.267 -4.121 1.00 97.69 219 PRO A N 1
ATOM 1752 C CA . PRO A 1 219 ? 7.181 20.804 -4.478 1.00 97.69 219 PRO A CA 1
ATOM 1753 C C . PRO A 1 219 ? 6.085 19.733 -4.460 1.00 97.69 219 PRO A C 1
ATOM 1755 O O . PRO A 1 219 ? 6.283 18.621 -4.956 1.00 97.69 219 PRO A O 1
ATOM 1758 N N . VAL A 1 220 ? 4.908 20.088 -3.937 1.00 98.12 220 VAL A N 1
ATOM 1759 C CA . VAL A 1 220 ? 3.771 19.161 -3.791 1.00 98.12 220 VAL A CA 1
ATOM 1760 C C . VAL A 1 220 ? 3.429 18.488 -5.118 1.00 98.12 220 VAL A C 1
ATOM 1762 O O . VAL A 1 220 ? 3.334 17.267 -5.171 1.00 98.12 220 VAL A O 1
ATOM 1765 N N . GLU A 1 221 ? 3.352 19.248 -6.211 1.00 97.75 221 GLU A N 1
ATOM 1766 C CA . GLU A 1 221 ? 3.018 18.692 -7.528 1.00 97.75 221 GLU A CA 1
ATOM 1767 C C . GLU A 1 221 ? 4.070 17.709 -8.061 1.00 97.75 221 GLU A C 1
ATOM 1769 O O . GLU A 1 221 ? 3.727 16.762 -8.769 1.00 97.75 221 GLU A O 1
ATOM 1774 N N . PHE A 1 222 ? 5.339 17.855 -7.666 1.00 98.38 222 PHE A N 1
ATOM 1775 C CA . PHE A 1 222 ? 6.363 16.867 -7.999 1.00 98.38 222 PHE A CA 1
ATOM 1776 C C . PHE A 1 222 ? 6.091 15.534 -7.286 1.00 98.38 222 PHE A C 1
ATOM 1778 O O . PHE A 1 222 ? 6.043 14.488 -7.936 1.00 98.38 222 PHE A O 1
ATOM 1785 N N . LEU A 1 223 ? 5.837 15.567 -5.973 1.00 98.38 223 LEU A N 1
ATOM 1786 C CA . LEU A 1 223 ? 5.483 14.366 -5.205 1.00 98.38 223 LEU A CA 1
ATOM 1787 C C . LEU A 1 223 ? 4.181 13.732 -5.692 1.00 98.38 223 LEU A C 1
ATOM 1789 O O . LEU A 1 223 ? 4.107 12.510 -5.814 1.00 98.38 223 LEU A O 1
ATOM 1793 N N . MET A 1 224 ? 3.177 14.549 -6.012 1.00 98.50 224 MET A N 1
ATOM 1794 C CA . MET A 1 224 ? 1.894 14.073 -6.522 1.00 98.50 224 MET A CA 1
ATOM 1795 C C . MET A 1 224 ? 2.039 13.374 -7.870 1.00 98.50 224 MET A C 1
ATOM 1797 O O . MET A 1 224 ? 1.395 12.347 -8.093 1.00 98.50 224 MET A O 1
ATOM 1801 N N . GLN A 1 225 ? 2.912 13.862 -8.752 1.00 98.50 225 GLN A N 1
ATOM 1802 C CA . GLN A 1 225 ? 3.177 13.183 -10.017 1.00 98.50 225 GLN A CA 1
ATOM 1803 C C . GLN A 1 225 ? 3.891 11.840 -9.806 1.00 98.50 225 GLN A C 1
ATOM 1805 O O . GLN A 1 225 ? 3.524 10.850 -10.441 1.00 98.50 225 GLN A O 1
ATOM 1810 N N . LEU A 1 226 ? 4.860 11.766 -8.883 1.00 98.44 226 LEU A N 1
ATOM 1811 C CA . LEU A 1 226 ? 5.502 10.495 -8.525 1.00 98.44 226 LEU A CA 1
ATOM 1812 C C . LEU A 1 226 ? 4.499 9.499 -7.929 1.00 98.44 226 LEU A C 1
ATOM 1814 O O . LEU A 1 226 ? 4.472 8.339 -8.337 1.00 98.44 226 LEU A O 1
ATOM 1818 N N . LEU A 1 227 ? 3.639 9.953 -7.012 1.00 98.06 227 LEU A N 1
ATOM 1819 C CA . LEU A 1 227 ? 2.573 9.132 -6.441 1.00 98.06 227 LEU A CA 1
ATOM 1820 C C . LEU A 1 227 ? 1.603 8.654 -7.527 1.00 98.06 227 LEU A C 1
ATOM 1822 O O . LEU A 1 227 ? 1.237 7.483 -7.550 1.00 98.06 227 LEU A O 1
ATOM 1826 N N . THR A 1 228 ? 1.243 9.524 -8.470 1.00 97.56 228 THR A N 1
ATOM 1827 C CA . THR A 1 228 ? 0.383 9.166 -9.604 1.00 97.56 228 THR A CA 1
ATOM 1828 C C . THR A 1 228 ? 1.011 8.053 -10.440 1.00 97.56 228 THR A C 1
ATOM 1830 O O . THR A 1 228 ? 0.318 7.089 -10.766 1.00 97.56 228 THR A O 1
ATOM 1833 N N . PHE A 1 229 ? 2.316 8.104 -10.735 1.00 97.38 229 PHE A N 1
ATOM 1834 C CA . PHE A 1 229 ? 3.000 6.987 -11.399 1.00 97.38 229 PHE A CA 1
ATOM 1835 C C . PHE A 1 229 ? 2.940 5.704 -10.565 1.00 97.38 229 PHE A C 1
ATOM 1837 O O . PHE A 1 229 ? 2.594 4.651 -11.097 1.00 97.38 229 PHE A O 1
ATOM 1844 N N . CYS A 1 230 ? 3.200 5.787 -9.258 1.00 96.12 230 CYS A N 1
ATOM 1845 C CA . CYS A 1 230 ? 3.111 4.640 -8.351 1.00 96.12 230 CYS A CA 1
ATOM 1846 C C . CYS A 1 230 ? 1.706 4.021 -8.277 1.00 96.12 230 CYS A C 1
ATOM 1848 O O . CYS A 1 230 ? 1.595 2.843 -7.959 1.00 96.12 230 CYS A O 1
ATOM 1850 N N . LEU A 1 231 ? 0.639 4.781 -8.532 1.00 94.31 231 LEU A N 1
ATOM 1851 C CA . LEU A 1 231 ? -0.738 4.276 -8.486 1.00 94.31 231 LEU A CA 1
ATOM 1852 C C . LEU A 1 231 ? -1.260 3.822 -9.857 1.00 94.31 231 LEU A C 1
ATOM 1854 O O . LEU A 1 231 ? -2.033 2.873 -9.930 1.00 94.31 231 LEU A O 1
ATOM 1858 N N . THR A 1 232 ? -0.819 4.455 -10.946 1.00 94.44 232 THR A N 1
ATOM 1859 C CA . THR A 1 232 ? -1.356 4.207 -12.298 1.00 94.44 232 THR A CA 1
ATOM 1860 C C . THR A 1 232 ? -0.496 3.272 -13.143 1.00 94.44 232 THR A C 1
ATOM 1862 O O . THR A 1 232 ? -1.008 2.632 -14.059 1.00 94.44 232 THR A O 1
ATOM 1865 N N . PHE A 1 233 ? 0.798 3.140 -12.839 1.00 95.69 233 PHE A N 1
ATOM 1866 C CA . PHE A 1 233 ? 1.708 2.218 -13.527 1.00 95.69 233 PHE A CA 1
ATOM 1867 C C . PHE A 1 233 ? 1.912 0.929 -12.720 1.00 95.69 233 PHE A C 1
ATOM 1869 O O . PHE A 1 233 ? 2.991 0.347 -12.739 1.00 95.69 233 PHE A O 1
ATOM 1876 N N . ASN A 1 234 ? 0.884 0.451 -12.015 1.00 92.88 234 ASN A N 1
ATOM 1877 C CA . ASN A 1 234 ? 0.934 -0.787 -11.229 1.00 92.88 234 ASN A CA 1
ATOM 1878 C C . ASN A 1 234 ? 0.892 -2.040 -12.119 1.00 92.88 234 ASN A C 1
ATOM 1880 O O . ASN A 1 234 ? -0.076 -2.800 -12.115 1.00 92.88 234 ASN A O 1
ATOM 1884 N N . TYR A 1 235 ? 1.936 -2.239 -12.926 1.00 96.44 235 TYR A N 1
ATOM 1885 C CA . TYR A 1 235 ? 2.078 -3.406 -13.790 1.00 96.44 235 TYR A CA 1
ATOM 1886 C C . TYR A 1 235 ? 2.900 -4.505 -13.127 1.00 96.44 235 TYR A C 1
ATOM 1888 O O . TYR A 1 235 ? 3.772 -4.258 -12.293 1.00 96.44 235 TYR A O 1
ATOM 1896 N N . PHE A 1 236 ? 2.646 -5.735 -13.547 1.00 97.38 236 PHE A N 1
ATOM 1897 C CA . PHE A 1 236 ? 3.406 -6.900 -13.127 1.00 97.38 236 PHE A CA 1
ATOM 1898 C C . PHE A 1 236 ? 3.253 -8.029 -14.142 1.00 97.38 236 PHE A C 1
ATOM 1900 O O . PHE A 1 236 ? 2.378 -8.010 -15.013 1.00 97.38 236 PHE A O 1
ATOM 1907 N N . LYS A 1 237 ? 4.100 -9.045 -14.010 1.00 97.44 237 LYS A N 1
ATOM 1908 C CA . LYS A 1 237 ? 3.987 -10.301 -14.742 1.00 97.44 237 LYS A CA 1
ATOM 1909 C C . LYS A 1 237 ? 3.582 -11.449 -13.829 1.00 97.44 237 LYS A C 1
ATOM 1911 O O . LYS A 1 237 ? 3.995 -11.529 -12.669 1.00 97.44 237 LYS A O 1
ATOM 1916 N N . PHE A 1 238 ? 2.829 -12.374 -14.402 1.00 97.12 238 PHE A N 1
ATOM 1917 C CA . PHE A 1 238 ? 2.622 -13.712 -13.869 1.00 97.12 238 PHE A CA 1
ATOM 1918 C C . PHE A 1 238 ? 2.830 -14.708 -15.010 1.00 97.12 238 PHE A C 1
ATOM 1920 O O . PHE A 1 238 ? 2.233 -14.575 -16.079 1.00 97.12 238 PHE A O 1
ATOM 1927 N N . GLU A 1 239 ? 3.725 -15.677 -14.807 1.00 94.44 239 GLU A N 1
ATOM 1928 C CA . GLU A 1 239 ? 4.220 -16.561 -15.870 1.00 94.44 239 GLU A CA 1
ATOM 1929 C C . GLU A 1 239 ? 4.733 -15.759 -17.086 1.00 94.44 239 GLU A C 1
ATOM 1931 O O . GLU A 1 239 ? 5.713 -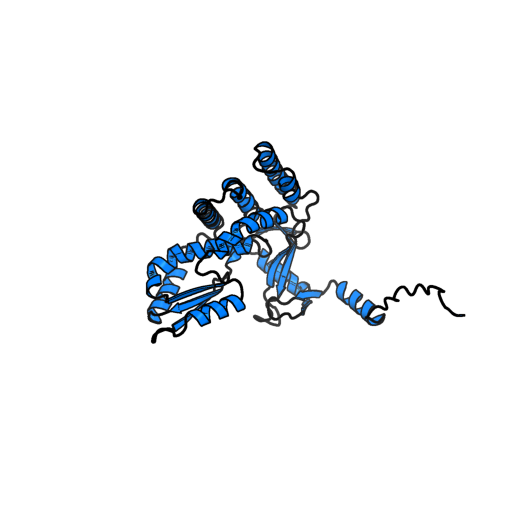15.018 -16.980 1.00 94.44 239 GLU A O 1
ATOM 1936 N N . LYS A 1 240 ? 4.081 -15.915 -18.243 1.00 95.25 240 LYS A N 1
ATOM 1937 C CA . LYS A 1 240 ? 4.412 -15.247 -19.510 1.00 95.25 240 LYS A CA 1
ATOM 1938 C C . LYS A 1 240 ? 3.492 -14.059 -19.817 1.00 95.25 240 LYS A C 1
ATOM 1940 O O . LYS A 1 240 ? 3.660 -13.425 -20.854 1.00 95.25 240 LYS A O 1
ATOM 1945 N N . SER A 1 241 ? 2.523 -13.784 -18.946 1.00 97.25 241 SER A N 1
ATOM 1946 C CA . SER A 1 241 ? 1.492 -12.770 -19.150 1.00 97.25 241 SER A CA 1
ATOM 1947 C C . SER A 1 241 ? 1.777 -11.522 -18.323 1.00 97.25 241 SER A C 1
ATOM 1949 O O . SER A 1 241 ? 2.302 -11.603 -17.211 1.00 97.25 241 SER A O 1
ATOM 1951 N N . PHE A 1 242 ? 1.394 -10.370 -18.866 1.00 98.06 242 PHE A N 1
ATOM 1952 C CA . PHE A 1 242 ? 1.549 -9.063 -18.237 1.00 98.06 242 PHE A CA 1
ATOM 1953 C C . PHE A 1 242 ? 0.180 -8.497 -17.890 1.00 98.06 242 PHE A C 1
ATOM 1955 O O . PHE A 1 242 ? -0.779 -8.678 -18.640 1.00 98.06 242 PHE A O 1
ATOM 1962 N N . PHE A 1 243 ? 0.098 -7.802 -16.766 1.00 97.56 243 PHE A N 1
ATOM 1963 C CA . PHE A 1 243 ? -1.138 -7.230 -16.251 1.00 97.56 243 PHE A CA 1
ATOM 1964 C C . PHE A 1 243 ? -0.872 -5.831 -15.711 1.00 97.56 243 PHE A C 1
ATOM 1966 O O . PHE A 1 243 ? 0.250 -5.509 -15.318 1.00 97.56 243 PHE A O 1
ATOM 1973 N N . LEU A 1 244 ? -1.918 -5.016 -15.693 1.00 95.81 244 LEU A N 1
ATOM 1974 C CA . LEU A 1 244 ? -1.979 -3.728 -15.024 1.00 95.81 244 LEU A CA 1
ATOM 1975 C C . LEU A 1 244 ? -3.109 -3.780 -13.999 1.00 95.81 244 LEU A C 1
ATOM 1977 O O . LEU A 1 244 ? -4.232 -4.124 -14.359 1.00 95.81 244 LEU A O 1
ATOM 1981 N N . GLN A 1 245 ? -2.822 -3.420 -12.755 1.00 92.00 245 GLN A N 1
ATOM 1982 C CA . GLN A 1 245 ? -3.858 -3.153 -11.765 1.00 92.00 245 GLN A CA 1
ATOM 1983 C C . GLN A 1 245 ? -4.423 -1.751 -12.013 1.00 92.00 245 GLN A C 1
ATOM 1985 O O . GLN A 1 245 ? -3.675 -0.773 -12.015 1.00 92.00 245 GLN A O 1
ATOM 1990 N N . THR A 1 246 ? -5.724 -1.668 -12.277 1.00 87.56 246 THR A N 1
ATOM 1991 C CA . THR A 1 246 ? -6.425 -0.431 -12.657 1.00 87.56 246 THR A CA 1
ATOM 1992 C C . THR A 1 246 ? -7.127 0.250 -11.492 1.00 87.56 246 THR A C 1
ATOM 1994 O O . THR A 1 246 ? -7.443 1.430 -11.605 1.00 87.56 246 THR A O 1
ATOM 1997 N N . SER A 1 247 ? -7.341 -0.469 -10.389 1.00 80.69 247 SER A N 1
ATOM 1998 C CA . SER A 1 247 ? -8.006 0.046 -9.193 1.00 80.69 247 SER A CA 1
ATOM 1999 C C . SER A 1 247 ? -7.175 -0.176 -7.927 1.00 80.69 247 SER A C 1
ATOM 2001 O O . SER A 1 247 ? -6.448 -1.169 -7.795 1.00 80.69 247 SER A O 1
ATOM 2003 N N . GLY A 1 248 ? -7.277 0.769 -6.993 1.00 81.50 248 GLY A N 1
ATOM 2004 C CA . GLY A 1 248 ? -6.554 0.754 -5.728 1.00 81.50 248 GLY A CA 1
ATOM 2005 C C . GLY A 1 248 ? -5.037 0.917 -5.871 1.00 81.50 248 GLY A C 1
ATOM 2006 O O . GLY A 1 248 ? -4.522 1.561 -6.785 1.00 81.50 248 GLY A O 1
ATOM 2007 N N . THR A 1 249 ? -4.298 0.341 -4.928 1.00 84.50 249 THR A N 1
ATOM 2008 C CA . THR A 1 249 ? -2.833 0.325 -4.888 1.00 84.50 249 THR A CA 1
ATOM 2009 C C . THR A 1 249 ? -2.320 -1.104 -4.744 1.00 84.50 249 THR A C 1
ATOM 2011 O O . THR A 1 249 ? -2.945 -1.950 -4.097 1.00 84.50 249 THR A O 1
ATOM 2014 N N . SER A 1 250 ? -1.184 -1.411 -5.371 1.00 84.75 250 SER A N 1
ATOM 2015 C CA . SER A 1 250 ? -0.632 -2.764 -5.326 1.00 84.75 250 SER A CA 1
ATOM 2016 C C . SER A 1 250 ? -0.119 -3.096 -3.924 1.00 84.75 250 SER A C 1
ATOM 2018 O O . SER A 1 250 ? 0.737 -2.388 -3.375 1.00 84.75 250 SER A O 1
ATOM 2020 N N . MET A 1 251 ? -0.573 -4.218 -3.368 1.00 86.44 251 MET A N 1
ATOM 2021 C CA . MET A 1 251 ? 0.005 -4.772 -2.146 1.00 86.44 251 MET A CA 1
ATOM 2022 C C . MET A 1 251 ? 1.467 -5.159 -2.419 1.00 86.44 251 MET A C 1
ATOM 2024 O O . MET A 1 251 ? 1.745 -5.980 -3.293 1.00 86.44 251 MET A O 1
ATOM 2028 N N . GLY A 1 252 ? 2.405 -4.552 -1.692 1.00 87.94 252 GLY A N 1
ATOM 2029 C CA . GLY A 1 252 ? 3.852 -4.706 -1.910 1.00 87.94 252 GLY A CA 1
ATOM 2030 C C . GLY A 1 252 ? 4.567 -3.424 -2.347 1.00 87.94 252 GLY A C 1
ATOM 2031 O O . GLY A 1 252 ? 5.795 -3.375 -2.295 1.00 87.94 252 GLY A O 1
ATOM 2032 N N . SER A 1 253 ? 3.826 -2.374 -2.716 1.00 93.31 253 SER A N 1
ATOM 2033 C CA . SER A 1 253 ? 4.399 -1.041 -2.930 1.00 93.31 253 SER A CA 1
ATOM 2034 C C . SER A 1 253 ? 4.782 -0.380 -1.603 1.00 93.31 253 SER A C 1
ATOM 2036 O O . SER A 1 253 ? 4.017 -0.422 -0.640 1.00 93.31 253 SER A O 1
ATOM 2038 N N . ASN A 1 254 ? 5.949 0.271 -1.559 1.00 95.75 254 ASN A N 1
ATOM 2039 C CA . ASN A 1 254 ? 6.448 0.954 -0.362 1.00 95.75 254 ASN A CA 1
ATOM 2040 C C . ASN A 1 254 ? 5.545 2.108 0.097 1.00 95.75 254 ASN A C 1
ATOM 2042 O O . ASN A 1 254 ? 5.430 2.328 1.294 1.00 95.75 254 ASN A O 1
ATOM 2046 N N . VAL A 1 255 ? 4.881 2.804 -0.832 1.00 96.25 255 VAL A N 1
ATOM 2047 C CA . VAL A 1 255 ? 4.016 3.956 -0.515 1.00 96.25 255 VAL A CA 1
ATOM 2048 C C . VAL A 1 255 ? 2.585 3.555 -0.157 1.00 96.25 255 VAL A C 1
ATOM 2050 O O . VAL A 1 255 ? 1.846 4.354 0.417 1.00 96.25 255 VAL A O 1
ATOM 2053 N N . ALA A 1 256 ? 2.174 2.321 -0.475 1.00 95.00 256 ALA A N 1
ATOM 2054 C CA . ALA A 1 256 ? 0.800 1.870 -0.262 1.00 95.00 256 ALA A CA 1
ATOM 2055 C C . ALA A 1 256 ? 0.331 2.033 1.199 1.00 95.00 256 ALA A C 1
ATOM 2057 O O . ALA A 1 256 ? -0.761 2.570 1.391 1.00 95.00 256 ALA A O 1
ATOM 2058 N N . PRO A 1 257 ? 1.116 1.661 2.236 1.00 95.38 257 PRO A N 1
ATOM 2059 C CA . PRO A 1 257 ? 0.717 1.861 3.629 1.00 95.38 257 PRO A CA 1
ATOM 2060 C C . PRO A 1 257 ? 0.469 3.325 3.996 1.00 95.38 257 PRO A C 1
ATOM 2062 O O . PRO A 1 257 ? -0.538 3.618 4.640 1.00 95.38 257 PRO A O 1
ATOM 2065 N N . SER A 1 258 ? 1.344 4.244 3.580 1.00 96.69 258 SER A N 1
ATOM 2066 C CA . SER A 1 258 ? 1.167 5.673 3.864 1.00 96.69 258 SER A CA 1
ATOM 2067 C C . SER A 1 258 ? -0.034 6.250 3.134 1.00 96.69 258 SER A C 1
ATOM 2069 O O . SER A 1 258 ? -0.853 6.936 3.740 1.00 96.69 258 SER A O 1
ATOM 2071 N N . PHE A 1 259 ? -0.184 5.908 1.854 1.00 96.38 259 PHE A N 1
ATOM 2072 C CA . PHE A 1 259 ? -1.331 6.304 1.045 1.00 96.38 259 PHE A CA 1
ATOM 2073 C C . PHE A 1 259 ? -2.658 5.874 1.689 1.00 96.38 259 PHE A C 1
ATOM 2075 O O . PHE A 1 259 ? -3.538 6.705 1.901 1.00 96.38 259 PHE A O 1
ATOM 2082 N N . ALA A 1 260 ? -2.769 4.601 2.082 1.00 95.38 260 ALA A N 1
ATOM 2083 C CA . ALA A 1 260 ? -3.968 4.075 2.728 1.00 95.38 260 ALA A CA 1
ATOM 2084 C C . ALA A 1 260 ? -4.241 4.728 4.090 1.00 95.38 260 ALA A C 1
ATOM 2086 O O . ALA A 1 260 ? -5.385 5.051 4.394 1.00 95.38 260 ALA A O 1
ATOM 2087 N N . ASN A 1 261 ? -3.208 4.980 4.901 1.00 96.25 261 ASN A N 1
ATOM 2088 C CA . ASN A 1 261 ? -3.383 5.642 6.194 1.00 96.25 261 ASN A CA 1
ATOM 2089 C C . ASN A 1 261 ? -3.865 7.089 6.075 1.00 96.25 261 ASN A C 1
ATOM 2091 O O . ASN A 1 261 ? -4.694 7.514 6.882 1.00 96.25 261 ASN A O 1
ATOM 2095 N N . LEU A 1 262 ? -3.340 7.847 5.108 1.00 96.50 262 LEU A N 1
ATOM 2096 C CA . LEU A 1 262 ? -3.772 9.224 4.871 1.00 96.50 262 LEU A CA 1
ATOM 2097 C C . LEU A 1 262 ? -5.216 9.262 4.372 1.00 96.50 262 LEU A C 1
ATOM 2099 O O . LEU A 1 262 ? -6.012 10.036 4.902 1.00 96.50 262 LEU A O 1
ATOM 2103 N N . TYR A 1 263 ? -5.571 8.374 3.439 1.00 95.31 263 TYR A N 1
ATOM 2104 C CA . TYR A 1 263 ? -6.953 8.217 2.990 1.00 95.31 263 TYR A CA 1
ATOM 2105 C C . TYR A 1 263 ? -7.891 7.872 4.152 1.00 95.31 263 TYR A C 1
ATOM 2107 O O . TYR A 1 263 ? -8.886 8.555 4.367 1.00 95.31 263 TYR A O 1
ATOM 2115 N N . MET A 1 264 ? -7.539 6.877 4.970 1.00 95.19 264 MET A N 1
ATOM 2116 C CA . MET A 1 264 ? -8.364 6.486 6.113 1.00 95.19 264 MET A CA 1
ATOM 2117 C C . MET A 1 264 ? -8.476 7.586 7.172 1.00 95.19 264 MET A C 1
ATOM 2119 O O . MET A 1 264 ? -9.545 7.768 7.738 1.00 95.19 264 MET A O 1
ATOM 2123 N N . THR A 1 265 ? -7.419 8.366 7.406 1.00 95.50 265 THR A N 1
ATOM 2124 C CA . THR A 1 265 ? -7.486 9.529 8.311 1.00 95.50 265 THR A CA 1
ATOM 2125 C C . THR A 1 265 ? -8.470 10.577 7.789 1.00 95.50 265 THR A C 1
ATOM 2127 O O . THR A 1 265 ? -9.263 11.132 8.546 1.00 95.50 265 THR A O 1
ATOM 2130 N N . HIS A 1 266 ? -8.452 10.847 6.484 1.00 94.50 266 HIS A N 1
ATOM 2131 C CA . HIS A 1 266 ? -9.423 11.742 5.862 1.00 94.50 266 HIS A CA 1
ATOM 2132 C C . HIS A 1 266 ? -10.849 11.187 5.945 1.00 94.50 266 HIS A C 1
ATOM 2134 O O . HIS A 1 266 ? -11.768 11.921 6.307 1.00 94.50 266 HIS A O 1
ATOM 2140 N N . TYR A 1 267 ? -11.024 9.889 5.695 1.00 93.75 267 TYR A N 1
ATOM 2141 C CA . TYR A 1 267 ? -12.308 9.205 5.806 1.00 93.75 267 TYR A CA 1
ATOM 2142 C C . TYR A 1 267 ? -12.883 9.297 7.229 1.00 93.75 267 TYR A C 1
ATOM 2144 O O . TYR A 1 267 ? -14.050 9.640 7.412 1.00 93.75 267 TYR A O 1
ATOM 2152 N N . GLU A 1 268 ? -12.053 9.074 8.252 1.00 94.94 268 GLU A N 1
ATOM 2153 C CA . GLU A 1 268 ? -12.421 9.239 9.664 1.00 94.94 268 GLU A CA 1
ATOM 2154 C C . GLU A 1 268 ? -12.903 10.663 9.959 1.00 94.94 268 GLU A C 1
ATOM 2156 O O . GLU A 1 268 ? -13.984 10.850 10.523 1.00 94.94 268 GLU A O 1
ATOM 2161 N N . ASN A 1 269 ? -12.130 11.667 9.538 1.00 94.44 269 ASN A N 1
ATOM 2162 C CA . ASN A 1 269 ? -12.435 13.080 9.765 1.00 94.44 269 ASN A CA 1
ATOM 2163 C C . ASN A 1 269 ? -13.667 13.572 8.995 1.00 94.44 269 ASN A C 1
ATOM 2165 O O . ASN A 1 269 ? -14.280 14.553 9.408 1.00 94.44 269 ASN A O 1
ATOM 2169 N N . THR A 1 270 ? -14.032 12.905 7.901 1.00 93.56 270 THR A N 1
ATOM 2170 C CA . THR A 1 270 ? -15.140 13.321 7.031 1.00 93.56 270 THR A CA 1
ATOM 2171 C C . THR A 1 270 ? -16.442 12.605 7.379 1.00 93.56 270 THR A C 1
ATOM 2173 O O . THR A 1 270 ? -17.499 13.234 7.413 1.00 93.56 270 THR A O 1
ATOM 2176 N N . HIS A 1 271 ? -16.383 11.306 7.681 1.00 93.44 271 HIS A N 1
ATOM 2177 C CA . HIS A 1 271 ? -17.579 10.465 7.797 1.00 93.44 271 HIS A CA 1
ATOM 2178 C C . HIS A 1 271 ? -17.845 9.944 9.211 1.00 93.44 271 HIS A C 1
ATOM 2180 O O . HIS A 1 271 ? -19.001 9.709 9.563 1.00 93.44 271 HIS A O 1
ATOM 2186 N N . ILE A 1 272 ? -16.809 9.777 10.040 1.00 94.94 272 ILE A N 1
ATOM 2187 C CA . ILE A 1 272 ? -16.953 9.184 11.378 1.00 94.94 272 ILE A CA 1
ATOM 2188 C C . ILE A 1 272 ? -17.047 10.278 12.441 1.00 94.94 272 ILE A C 1
ATOM 2190 O O . ILE A 1 272 ? -18.049 10.387 13.151 1.00 94.94 272 ILE A O 1
ATOM 2194 N N . LEU A 1 273 ? -16.006 11.103 12.561 1.00 95.94 273 LEU A N 1
ATOM 2195 C CA . LEU A 1 273 ? -15.870 12.049 13.667 1.00 95.94 273 LEU A CA 1
ATOM 2196 C C . LEU A 1 273 ? -16.939 13.157 13.678 1.00 95.94 273 LEU A C 1
ATOM 2198 O O . LEU A 1 273 ? -17.448 13.434 14.766 1.00 95.94 273 LEU A O 1
ATOM 2202 N N . PRO A 1 274 ? -17.354 13.756 12.542 1.00 96.56 274 PRO A N 1
ATOM 2203 C CA . PRO A 1 274 ? -18.353 14.828 12.565 1.00 96.56 274 PRO A CA 1
ATOM 2204 C C . PRO A 1 274 ? -19.718 14.381 13.104 1.00 96.56 274 PRO A C 1
ATOM 2206 O O . PRO A 1 274 ? -20.373 15.126 13.832 1.00 96.56 274 PRO A O 1
ATOM 2209 N N . THR A 1 275 ? -20.135 13.155 12.779 1.00 95.81 275 THR A N 1
ATOM 2210 C CA . THR A 1 275 ? -21.469 12.637 13.120 1.00 95.81 275 THR A C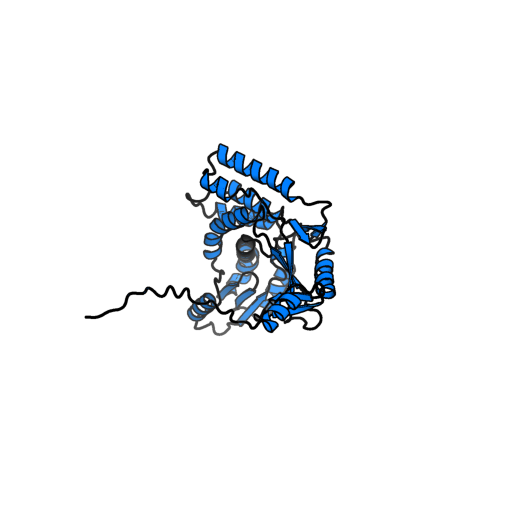A 1
ATOM 2211 C C . THR A 1 275 ? -21.464 11.857 14.434 1.00 95.81 275 THR A C 1
ATOM 2213 O O . THR A 1 275 ? -22.349 12.037 15.276 1.00 95.81 275 THR A O 1
ATOM 2216 N N . TYR A 1 276 ? -20.451 11.012 14.645 1.00 96.94 276 TYR A N 1
ATOM 2217 C CA . TYR A 1 276 ? -20.408 10.056 15.755 1.00 96.94 276 TYR A CA 1
ATOM 2218 C C . TYR A 1 276 ? -19.324 10.362 16.787 1.00 96.94 276 TYR A C 1
ATOM 2220 O O . TYR A 1 276 ? -19.301 9.719 17.833 1.00 96.94 276 TYR A O 1
ATOM 2228 N N . GLY A 1 277 ? -18.470 11.368 16.565 1.00 96.31 277 GLY A N 1
ATOM 2229 C CA . GLY A 1 277 ? -17.345 11.693 17.450 1.00 96.31 277 GLY A CA 1
ATOM 2230 C C . GLY A 1 277 ? -17.741 11.923 18.910 1.00 96.31 277 GLY A C 1
ATOM 2231 O O . GLY A 1 277 ? -17.007 11.539 19.811 1.00 96.31 277 GLY A O 1
ATOM 2232 N N . LYS A 1 278 ? -18.951 12.436 19.174 1.00 96.00 278 LYS A N 1
ATOM 2233 C CA . LYS A 1 278 ? -19.484 12.603 20.543 1.00 96.00 278 LYS A CA 1
ATOM 2234 C C . LYS A 1 278 ? -19.659 11.290 21.323 1.00 96.00 278 LYS A C 1
ATOM 2236 O O . LYS A 1 278 ? -19.760 11.318 22.546 1.00 96.00 278 LYS A O 1
ATOM 2241 N N . HIS A 1 279 ? -19.743 10.163 20.621 1.00 96.69 279 HIS A N 1
ATOM 2242 C CA . HIS A 1 279 ? -19.870 8.819 21.183 1.00 96.69 279 HIS A CA 1
ATOM 2243 C C . HIS A 1 279 ? -18.539 8.057 21.181 1.00 96.69 279 HIS A C 1
ATOM 2245 O O . HIS A 1 279 ? -18.482 6.925 21.655 1.00 96.69 279 HIS A O 1
ATOM 2251 N N . ILE A 1 280 ? -17.470 8.648 20.647 1.00 96.25 280 ILE A N 1
ATOM 2252 C CA . ILE A 1 280 ? -16.150 8.032 20.548 1.00 96.25 280 ILE A CA 1
ATOM 2253 C C . ILE A 1 280 ? -15.278 8.641 21.641 1.00 96.25 280 ILE A C 1
ATOM 2255 O O . ILE A 1 280 ? -14.874 9.797 21.561 1.00 96.25 280 ILE A O 1
ATOM 2259 N N . TYR A 1 281 ? -14.976 7.855 22.671 1.00 95.50 281 TYR A N 1
ATOM 2260 C CA . TYR A 1 281 ? -14.037 8.261 23.714 1.00 95.50 281 TYR A CA 1
ATOM 2261 C C . TYR A 1 281 ? -12.589 8.199 23.219 1.00 95.50 281 TYR A C 1
ATOM 2263 O O . TYR A 1 281 ? -11.797 9.096 23.488 1.00 95.50 281 TYR A O 1
ATOM 2271 N N . THR A 1 282 ? -12.247 7.155 22.462 1.00 95.00 282 THR A N 1
ATOM 2272 C CA . THR A 1 282 ? -10.997 7.099 21.700 1.00 95.00 282 THR A CA 1
ATOM 2273 C C . THR A 1 282 ? -11.190 6.272 20.436 1.00 95.00 282 THR A C 1
ATOM 2275 O O . THR A 1 282 ? -11.970 5.315 20.436 1.00 95.00 282 THR A O 1
ATOM 2278 N N . LEU A 1 283 ? -10.468 6.641 19.382 1.00 96.44 283 LEU A N 1
ATOM 2279 C CA . LEU A 1 283 ? -10.377 5.919 18.119 1.00 96.44 283 LEU A CA 1
ATOM 2280 C C . LEU A 1 283 ? -8.901 5.697 17.819 1.00 96.44 283 LEU A C 1
ATOM 2282 O O . LEU A 1 283 ? -8.137 6.651 17.684 1.00 96.44 283 LEU A O 1
ATOM 2286 N N . TYR A 1 284 ? -8.522 4.433 17.701 1.00 96.56 284 TYR A N 1
ATOM 2287 C CA . TYR A 1 284 ? -7.196 4.008 17.293 1.00 96.56 284 TYR A CA 1
ATOM 2288 C C . TYR A 1 284 ? -7.308 3.097 16.088 1.00 96.56 284 TYR A C 1
ATOM 2290 O O . TYR A 1 284 ? -8.239 2.305 15.984 1.00 96.56 284 TYR A O 1
ATOM 2298 N N . ARG A 1 285 ? -6.349 3.199 15.181 1.00 95.81 285 ARG A N 1
ATOM 2299 C CA . ARG A 1 285 ? -6.390 2.511 13.907 1.00 95.81 285 ARG A CA 1
ATOM 2300 C C . ARG A 1 285 ? -4.996 2.002 13.545 1.00 95.81 285 ARG A C 1
ATOM 2302 O O . ARG A 1 285 ? -4.051 2.777 13.382 1.00 95.81 285 ARG A O 1
ATOM 2309 N N . PHE A 1 286 ? -4.880 0.682 13.413 1.00 93.00 286 PHE A N 1
ATOM 2310 C CA . PHE A 1 286 ? -3.914 0.098 12.479 1.00 93.00 286 PHE A CA 1
ATOM 2311 C C . PHE A 1 286 ? -4.472 0.285 11.071 1.00 93.00 286 PHE A C 1
ATOM 2313 O O . PHE A 1 286 ? -5.650 0.531 10.935 1.00 93.00 286 PHE A O 1
ATOM 2320 N N . ILE A 1 287 ? -3.685 0.143 10.013 1.00 91.31 287 ILE A N 1
ATOM 2321 C CA . ILE A 1 287 ? -4.084 0.507 8.638 1.00 91.31 287 ILE A CA 1
ATOM 2322 C C . ILE A 1 287 ? -5.581 0.259 8.304 1.00 91.31 287 ILE A C 1
ATOM 2324 O O . ILE A 1 287 ? -6.288 1.233 8.038 1.00 91.31 287 ILE A O 1
ATOM 2328 N N . ASP A 1 288 ? -6.036 -0.996 8.371 1.00 91.00 288 ASP A N 1
ATOM 2329 C CA . ASP A 1 288 ? -7.396 -1.494 8.103 1.00 91.00 288 ASP A CA 1
ATOM 2330 C C . ASP A 1 288 ? -8.219 -1.838 9.363 1.00 91.00 288 ASP A C 1
ATOM 2332 O O . ASP A 1 288 ? -9.447 -1.733 9.324 1.00 91.00 288 ASP A O 1
ATOM 2336 N N . ASP A 1 289 ? -7.566 -2.194 10.476 1.00 94.19 289 ASP A N 1
ATOM 2337 C CA . ASP A 1 289 ? -8.221 -2.521 11.749 1.00 94.19 289 ASP A CA 1
ATOM 2338 C C . ASP A 1 289 ? -8.427 -1.273 12.632 1.00 94.19 289 ASP A C 1
ATOM 2340 O O . ASP A 1 289 ? -7.473 -0.651 13.117 1.00 94.19 289 ASP A O 1
ATOM 2344 N N . LEU A 1 290 ? -9.687 -0.951 12.924 1.00 95.38 290 LEU A N 1
ATOM 2345 C CA . LEU A 1 290 ? -10.084 0.126 13.827 1.00 95.38 290 LEU A CA 1
ATOM 2346 C C . LEU A 1 290 ? -10.479 -0.439 15.192 1.00 95.38 290 LEU A C 1
ATOM 2348 O O . LEU A 1 290 ? -11.205 -1.427 15.305 1.00 95.38 290 LEU A O 1
ATOM 2352 N N . PHE A 1 291 ? -10.062 0.257 16.240 1.00 96.75 291 PHE A N 1
ATOM 2353 C CA . PHE A 1 291 ? -10.423 0.021 17.626 1.00 96.75 291 PHE A CA 1
ATOM 2354 C C . PHE A 1 291 ? -11.043 1.286 18.216 1.00 96.75 291 PHE A C 1
ATOM 2356 O O . PHE A 1 291 ? -10.484 2.379 18.110 1.00 96.75 291 PHE A O 1
ATOM 2363 N N . LEU A 1 292 ? -12.184 1.128 18.881 1.00 95.94 292 LEU A N 1
ATOM 2364 C CA . LEU A 1 292 ? -12.931 2.222 19.479 1.00 95.94 292 LEU A CA 1
ATOM 2365 C C . LEU A 1 292 ? -13.256 1.912 20.935 1.00 95.94 292 LEU A C 1
ATOM 2367 O O . LEU A 1 292 ? -13.664 0.802 21.280 1.00 95.94 292 LEU A O 1
ATOM 2371 N N . ILE A 1 293 ? -13.160 2.944 21.768 1.00 96.81 293 ILE A N 1
ATOM 2372 C CA . ILE A 1 293 ? -13.880 2.985 23.039 1.00 96.81 293 ILE A CA 1
ATOM 2373 C C . ILE A 1 293 ? -15.118 3.835 22.801 1.00 96.81 293 ILE A C 1
ATOM 2375 O O . ILE A 1 293 ? -15.028 5.048 22.616 1.00 96.81 293 ILE A O 1
ATOM 2379 N N . TRP A 1 294 ? -16.266 3.177 22.770 1.00 97.44 294 TRP A N 1
ATOM 2380 C CA . TRP A 1 294 ? -17.557 3.759 22.441 1.00 97.44 294 TRP A CA 1
ATOM 2381 C C . TRP A 1 294 ? -18.364 4.041 23.708 1.00 97.44 294 TRP A C 1
ATOM 2383 O O . TRP A 1 294 ? -18.409 3.218 24.614 1.00 97.44 294 TRP A O 1
ATOM 2393 N N . THR A 1 295 ? -19.009 5.199 23.784 1.00 97.06 295 THR A N 1
ATOM 2394 C CA . THR A 1 295 ? -19.840 5.629 24.924 1.00 97.06 295 THR A CA 1
ATOM 2395 C C . THR A 1 295 ? -21.304 5.849 24.540 1.00 97.06 295 THR A C 1
ATOM 2397 O O . THR A 1 295 ? -22.115 6.223 25.388 1.00 97.06 295 THR A O 1
ATOM 2400 N N . GLY A 1 296 ? -21.666 5.628 23.273 1.00 95.44 296 GLY A N 1
ATOM 2401 C CA . GLY A 1 296 ? -23.061 5.534 22.841 1.00 95.44 296 GLY A CA 1
ATOM 2402 C C . GLY A 1 296 ? -23.667 4.157 23.132 1.00 95.44 296 GLY A C 1
ATOM 2403 O O . GLY A 1 296 ? -23.041 3.294 23.747 1.00 95.44 296 GLY A O 1
ATOM 2404 N N . THR A 1 297 ? -24.888 3.925 22.655 1.00 96.31 297 THR A N 1
ATOM 2405 C CA . THR A 1 297 ? -25.532 2.604 22.749 1.00 96.31 297 THR A CA 1
ATOM 2406 C C . THR A 1 297 ? -25.056 1.659 21.642 1.00 96.31 297 THR A C 1
ATOM 2408 O O . THR A 1 297 ? -24.435 2.088 20.663 1.00 96.31 297 THR A O 1
ATOM 2411 N N . VAL A 1 298 ? -25.358 0.365 21.781 1.00 96.06 298 VAL A N 1
ATOM 2412 C CA . VAL A 1 298 ? -25.062 -0.651 20.755 1.00 96.06 298 VAL A CA 1
ATOM 2413 C C . VAL A 1 298 ? -25.827 -0.356 19.462 1.00 96.06 298 VAL A C 1
ATOM 2415 O O . VAL A 1 298 ? -25.284 -0.517 18.375 1.00 96.06 298 VAL A O 1
ATOM 2418 N N . GLU A 1 299 ? -27.056 0.145 19.566 1.00 96.94 299 GLU A N 1
ATOM 2419 C CA . GLU A 1 299 ? -27.891 0.518 18.422 1.00 96.94 299 GLU A CA 1
ATOM 2420 C C . GLU A 1 299 ? -27.296 1.711 17.673 1.00 96.94 299 GLU A C 1
ATOM 2422 O O . GLU A 1 299 ? -27.261 1.706 16.448 1.00 96.94 299 GLU A O 1
ATOM 2427 N N . GLN A 1 300 ? -26.768 2.709 18.391 1.00 96.81 300 GLN A N 1
ATOM 2428 C CA . GLN A 1 300 ? -26.076 3.843 17.768 1.00 96.81 300 GLN A CA 1
ATOM 2429 C C . GLN A 1 300 ? -24.787 3.407 17.066 1.00 96.81 300 GLN A C 1
ATOM 2431 O O . GLN A 1 300 ? -24.465 3.932 16.002 1.00 96.81 300 GLN A O 1
ATOM 2436 N N . PHE A 1 301 ? -24.066 2.438 17.636 1.00 96.62 301 PHE A N 1
ATOM 2437 C CA . PHE A 1 301 ? -22.899 1.857 16.979 1.00 96.62 301 PHE A CA 1
ATOM 2438 C C . PHE A 1 301 ? -23.304 1.097 15.708 1.00 96.62 301 PHE A C 1
ATOM 2440 O O . PHE A 1 301 ? -22.736 1.333 14.649 1.00 96.62 301 PHE A O 1
ATOM 2447 N N . ALA A 1 302 ? -24.329 0.242 15.776 1.00 96.44 302 ALA A N 1
ATOM 2448 C CA . ALA A 1 302 ? -24.848 -0.477 14.612 1.00 96.44 302 ALA A CA 1
ATOM 2449 C C . ALA A 1 302 ? -25.357 0.477 13.517 1.00 96.44 302 ALA A C 1
ATOM 2451 O O . ALA A 1 302 ? -25.114 0.235 12.336 1.00 96.44 302 ALA A O 1
ATOM 2452 N N . GLN A 1 303 ? -25.999 1.581 13.910 1.00 96.94 303 GLN A N 1
ATOM 2453 C CA . GLN A 1 303 ? -26.419 2.642 12.999 1.00 96.94 303 GLN A CA 1
ATOM 2454 C C . GLN A 1 303 ? -25.214 3.278 12.298 1.00 96.94 303 GLN A C 1
ATOM 2456 O O . GLN A 1 303 ? -25.224 3.370 11.077 1.00 96.94 303 GLN A O 1
ATOM 2461 N N . MET A 1 304 ? -24.149 3.626 13.034 1.00 96.44 304 MET A N 1
ATOM 2462 C CA . MET A 1 304 ? -22.903 4.126 12.438 1.00 96.44 304 MET A CA 1
ATOM 2463 C C . MET A 1 304 ? -22.348 3.152 11.393 1.00 96.44 304 MET A C 1
ATOM 2465 O O . MET A 1 304 ? -22.016 3.571 10.290 1.00 96.44 304 MET A O 1
ATOM 2469 N N . ILE A 1 305 ? -22.282 1.850 11.698 1.00 95.06 305 ILE A N 1
ATOM 2470 C CA . ILE A 1 305 ? -21.826 0.838 10.729 1.00 95.06 305 ILE A CA 1
ATOM 2471 C C . ILE A 1 305 ? -22.727 0.804 9.487 1.00 95.06 305 ILE A C 1
ATOM 2473 O O . ILE A 1 305 ? -22.225 0.735 8.366 1.00 95.06 305 ILE A O 1
ATOM 2477 N N . GLY A 1 306 ? -24.049 0.843 9.677 1.00 95.94 306 GLY A N 1
ATOM 2478 C CA . GLY A 1 306 ? -25.020 0.864 8.584 1.00 95.94 306 GLY A CA 1
ATOM 2479 C C . GLY A 1 306 ? -24.856 2.086 7.683 1.00 95.94 306 GLY A C 1
ATOM 2480 O O . GLY A 1 306 ? -24.789 1.941 6.465 1.00 95.94 306 GLY A O 1
ATOM 2481 N N . ASP A 1 307 ? -24.709 3.264 8.287 1.00 95.12 307 ASP A N 1
ATOM 2482 C CA . ASP A 1 307 ? -24.522 4.525 7.574 1.00 95.12 307 ASP A CA 1
ATOM 2483 C C . ASP A 1 307 ? -23.214 4.508 6.774 1.00 95.12 307 ASP A C 1
ATOM 2485 O O . ASP A 1 307 ? -23.233 4.791 5.576 1.00 95.12 307 ASP A O 1
ATOM 2489 N N . LEU A 1 308 ? -22.102 4.071 7.379 1.00 93.31 308 LEU A N 1
ATOM 2490 C CA . LEU A 1 308 ? -20.805 3.960 6.699 1.00 93.31 308 LEU A CA 1
ATOM 2491 C C . LEU A 1 308 ? -20.834 2.969 5.526 1.00 93.31 308 LEU A C 1
ATOM 2493 O O . LEU A 1 308 ? -20.278 3.268 4.475 1.00 93.31 308 LEU A O 1
ATOM 2497 N N . ASN A 1 309 ? -21.506 1.824 5.669 1.00 92.38 309 ASN A N 1
ATOM 2498 C CA . ASN A 1 309 ? -21.645 0.839 4.587 1.00 92.38 309 ASN A CA 1
ATOM 2499 C C . ASN A 1 309 ? -22.602 1.288 3.470 1.00 92.38 309 ASN A C 1
ATOM 2501 O O . ASN A 1 309 ? -22.616 0.681 2.401 1.00 92.38 309 ASN A O 1
ATOM 2505 N N . SER A 1 310 ? -23.421 2.313 3.717 1.00 92.12 310 SER A N 1
ATOM 2506 C CA . SER A 1 310 ? -24.329 2.891 2.721 1.00 92.12 310 SER A CA 1
ATOM 2507 C C . SER A 1 310 ? -23.711 4.047 1.935 1.00 92.12 310 SER A C 1
ATOM 2509 O O . SER A 1 310 ? -24.306 4.505 0.955 1.00 92.12 310 SER A O 1
ATOM 2511 N N . LEU A 1 311 ? -22.537 4.533 2.359 1.00 86.94 311 LEU A N 1
ATOM 2512 C CA . LEU A 1 311 ? -21.853 5.614 1.666 1.00 86.94 311 LEU A CA 1
ATOM 2513 C C . LEU A 1 311 ? -21.494 5.171 0.242 1.00 86.94 311 LEU A C 1
ATOM 2515 O O . LEU A 1 311 ? -21.020 4.051 0.043 1.00 86.94 311 LEU A O 1
ATOM 2519 N N . PRO A 1 312 ? -21.718 6.037 -0.760 1.00 71.94 312 PRO A N 1
ATOM 2520 C CA . PRO A 1 312 ? -21.395 5.707 -2.135 1.00 71.94 312 PRO A CA 1
ATOM 2521 C C . PRO A 1 312 ? -19.884 5.521 -2.269 1.00 71.94 312 PRO A C 1
ATOM 2523 O O . PRO A 1 312 ? -19.117 6.467 -2.102 1.00 71.94 312 PRO A O 1
ATOM 2526 N N . THR A 1 313 ? -19.451 4.308 -2.598 1.00 63.31 313 THR A N 1
ATOM 2527 C CA . THR A 1 313 ? -18.073 4.054 -3.012 1.00 63.31 313 THR A CA 1
ATOM 2528 C C . THR A 1 313 ? -17.941 4.333 -4.502 1.00 63.31 313 THR A C 1
ATOM 2530 O O . THR A 1 313 ? -18.714 3.816 -5.304 1.00 63.31 313 THR A O 1
ATOM 2533 N N . THR A 1 314 ? -16.961 5.147 -4.890 1.00 51.00 314 THR A N 1
ATOM 2534 C CA . THR A 1 314 ? -16.648 5.474 -6.297 1.00 51.00 314 THR A CA 1
ATOM 2535 C C . THR A 1 314 ? -15.842 4.373 -7.006 1.00 51.00 314 THR A C 1
ATOM 2537 O O . THR A 1 314 ? -15.104 4.659 -7.949 1.00 51.00 314 THR A O 1
ATOM 2540 N N . ILE A 1 315 ? -15.974 3.126 -6.547 1.00 44.72 315 ILE A N 1
ATOM 2541 C CA . ILE A 1 315 ? -15.267 1.945 -7.062 1.00 44.72 315 ILE A CA 1
ATOM 2542 C C . ILE A 1 315 ? -16.179 1.205 -8.027 1.00 44.72 315 ILE A C 1
ATOM 2544 O O . ILE A 1 315 ? -17.337 0.941 -7.627 1.00 44.72 315 ILE A O 1
#

Organism: Xenopus tropicalis (NCBI:txid8364)

Radius of gyration: 24.74 Å; chains: 1; bounding box: 92×60×59 Å

pLDDT: mean 92.04, std 10.94, range [34.09, 98.62]